Protein AF-A0A7W0VQN9-F1 (afdb_monomer_lite)

Radius of gyration: 23.63 Å; chains: 1; bounding box: 52×55×68 Å

Structure (mmCIF, N/CA/C/O backbone):
data_AF-A0A7W0VQN9-F1
#
_entry.id   AF-A0A7W0VQN9-F1
#
loop_
_atom_site.group_PDB
_atom_site.id
_atom_site.type_symbol
_atom_site.label_atom_id
_atom_site.label_alt_id
_atom_site.label_comp_id
_atom_site.label_asym_id
_atom_site.label_entity_id
_atom_site.label_seq_id
_atom_site.pdbx_PDB_ins_code
_atom_site.Cartn_x
_atom_site.Cartn_y
_atom_site.Cartn_z
_atom_site.occupancy
_atom_site.B_iso_or_equiv
_atom_site.auth_seq_id
_atom_site.auth_comp_id
_atom_site.auth_asym_id
_atom_site.auth_atom_id
_atom_site.pdbx_PDB_model_num
ATOM 1 N N . MET A 1 1 ? -26.768 -7.158 33.209 1.00 42.31 1 MET A N 1
ATOM 2 C CA . MET A 1 1 ? -26.014 -7.472 31.975 1.00 42.31 1 MET A CA 1
ATOM 3 C C . MET A 1 1 ? -25.113 -8.675 32.273 1.00 42.31 1 MET A C 1
ATOM 5 O O . MET A 1 1 ? -23.969 -8.514 32.663 1.00 42.31 1 MET A O 1
ATOM 9 N N . GLN A 1 2 ? -25.676 -9.886 32.236 1.00 41.72 2 GLN A N 1
ATOM 10 C CA . GLN A 1 2 ? -25.006 -11.153 32.573 1.00 41.72 2 GLN A CA 1
ATOM 11 C C . GLN A 1 2 ? -25.482 -12.200 31.555 1.00 41.72 2 GLN A C 1
ATOM 13 O O . GLN A 1 2 ? -26.462 -12.888 31.800 1.00 41.72 2 GLN A O 1
ATOM 18 N N . ILE A 1 3 ? -24.865 -12.254 30.369 1.00 47.69 3 ILE A N 1
ATOM 19 C CA . ILE A 1 3 ? -25.190 -13.268 29.337 1.00 47.69 3 ILE A CA 1
ATOM 20 C C . ILE A 1 3 ? -23.938 -14.059 28.889 1.00 47.69 3 ILE A C 1
ATOM 22 O O . ILE A 1 3 ? -24.034 -14.992 28.106 1.00 47.69 3 ILE A O 1
ATOM 26 N N . LEU A 1 4 ? -22.745 -13.802 29.443 1.00 46.66 4 LEU A N 1
ATOM 27 C CA . LEU A 1 4 ? -21.501 -14.453 28.978 1.00 46.66 4 LEU A CA 1
ATOM 28 C C . LEU A 1 4 ? -20.946 -15.570 29.886 1.00 46.66 4 LEU A C 1
ATOM 30 O O . LEU A 1 4 ? -19.794 -15.971 29.728 1.00 46.66 4 LEU A O 1
ATOM 34 N N . ALA A 1 5 ? -21.733 -16.107 30.823 1.00 48.72 5 ALA A N 1
ATOM 35 C CA . ALA A 1 5 ? -21.209 -17.027 31.840 1.00 48.72 5 ALA A CA 1
ATOM 36 C C . ALA A 1 5 ? -21.355 -18.538 31.550 1.00 48.72 5 ALA A C 1
ATOM 38 O O . ALA A 1 5 ? -20.884 -19.326 32.363 1.00 48.72 5 ALA A O 1
ATOM 39 N N . SER A 1 6 ? -21.942 -18.988 30.429 1.00 47.19 6 SER A N 1
ATOM 40 C CA . SER A 1 6 ? -22.181 -20.435 30.219 1.00 47.19 6 SER A CA 1
ATOM 41 C C . SER A 1 6 ? -21.732 -21.006 28.869 1.00 47.19 6 SER A C 1
ATOM 43 O O . SER A 1 6 ? -22.387 -21.889 28.319 1.00 47.19 6 SER A O 1
ATOM 45 N N . PHE A 1 7 ? -20.601 -20.555 28.326 1.00 52.78 7 PHE A N 1
ATOM 46 C CA . PHE A 1 7 ? -19.951 -21.310 27.250 1.00 52.78 7 PHE A CA 1
ATOM 47 C C . PHE A 1 7 ? -18.983 -22.323 27.858 1.00 52.78 7 PHE A C 1
ATOM 49 O O . PHE A 1 7 ? -17.982 -21.945 28.468 1.00 52.78 7 PHE A O 1
ATOM 56 N N . SER A 1 8 ? -19.309 -23.611 27.711 1.00 66.31 8 SER A N 1
ATOM 57 C CA . SER A 1 8 ? -18.450 -24.725 28.117 1.00 66.31 8 SER A CA 1
ATOM 58 C C . SER A 1 8 ? -17.072 -24.600 27.457 1.00 66.31 8 SER A C 1
ATOM 60 O O . SER A 1 8 ? -16.957 -24.122 26.326 1.00 66.31 8 SER A O 1
ATOM 62 N N . GLY A 1 9 ? -16.010 -25.023 28.154 1.00 69.25 9 GLY A N 1
ATOM 63 C CA . GLY A 1 9 ? -14.625 -24.872 27.679 1.00 69.25 9 GLY A CA 1
ATOM 64 C C . GLY A 1 9 ? -14.392 -25.414 26.262 1.00 69.25 9 GLY A C 1
ATOM 65 O O . GLY A 1 9 ? -13.617 -24.842 25.503 1.00 69.25 9 GLY A O 1
ATOM 66 N N . VAL A 1 10 ? -15.154 -26.435 25.863 1.00 72.62 10 VAL A N 1
ATOM 67 C CA . VAL A 1 10 ? -15.117 -27.036 24.523 1.00 72.62 10 VAL A CA 1
ATOM 68 C C . VAL A 1 10 ? -15.528 -26.047 23.423 1.00 72.62 10 VAL A C 1
ATOM 70 O O . VAL A 1 10 ? -14.879 -25.995 22.383 1.00 72.62 10 VAL A O 1
ATOM 73 N N . HIS A 1 11 ? -16.544 -25.208 23.653 1.00 67.56 11 HIS A N 1
ATOM 74 C CA . HIS A 1 11 ? -16.988 -24.222 22.656 1.00 67.56 11 HIS A CA 1
ATOM 75 C C . HIS A 1 11 ? -15.974 -23.091 22.475 1.00 67.56 11 HIS A C 1
ATOM 77 O O . HIS A 1 11 ? -15.777 -22.613 21.361 1.00 67.56 11 HIS A O 1
ATOM 83 N N . ARG A 1 12 ? -15.289 -22.687 23.552 1.00 71.06 12 ARG A N 1
ATOM 84 C CA . ARG A 1 12 ? -14.229 -21.669 23.477 1.00 71.06 12 ARG A CA 1
ATOM 85 C C . ARG A 1 12 ? -13.029 -22.174 22.681 1.00 71.06 12 ARG A C 1
ATOM 87 O O . ARG A 1 12 ? -12.510 -21.444 21.846 1.00 71.06 12 ARG A O 1
ATOM 94 N N . VAL A 1 13 ? -12.631 -23.427 22.903 1.00 75.69 13 VAL A N 1
ATOM 95 C CA . VAL A 1 13 ? -11.540 -24.055 22.145 1.00 75.69 13 VAL A CA 1
ATOM 96 C C . VAL A 1 13 ? -11.923 -24.207 20.672 1.00 75.69 13 VAL A C 1
ATOM 98 O O . VAL A 1 13 ? -11.137 -23.832 19.811 1.00 75.69 13 VAL A O 1
ATOM 101 N N . ALA A 1 14 ? -13.140 -24.667 20.367 1.00 76.44 14 ALA A N 1
ATOM 102 C CA . ALA A 1 14 ? -13.607 -24.792 18.985 1.00 76.44 14 ALA A CA 1
ATOM 103 C C . ALA A 1 14 ? -13.638 -23.441 18.248 1.00 76.44 14 ALA A C 1
ATOM 105 O O . ALA A 1 14 ? -13.183 -23.358 17.108 1.00 76.44 14 ALA A O 1
ATOM 106 N N . LEU A 1 15 ? -14.105 -22.375 18.910 1.00 75.00 15 LEU A N 1
ATOM 107 C CA . LEU A 1 15 ? -14.118 -21.027 18.339 1.00 75.00 15 LEU A CA 1
ATOM 108 C C . LEU A 1 15 ? -12.696 -20.523 18.053 1.00 75.00 15 LEU A C 1
ATOM 110 O O . LEU A 1 15 ? -12.443 -20.009 16.970 1.00 75.00 15 LEU A O 1
ATOM 114 N N . LEU A 1 16 ? -11.760 -20.709 18.991 1.00 73.75 16 LEU A N 1
ATOM 115 C CA . LEU A 1 16 ? -10.359 -20.310 18.813 1.00 73.75 16 LEU A CA 1
ATOM 116 C C . LEU A 1 16 ? -9.677 -21.086 17.682 1.00 73.75 16 LEU A C 1
ATOM 118 O O . LEU A 1 16 ? -8.935 -20.492 16.904 1.00 73.75 16 LEU A O 1
ATOM 122 N N . VAL A 1 17 ? -9.952 -22.388 17.553 1.00 80.12 17 VAL A N 1
ATOM 123 C CA . VAL A 1 17 ? -9.427 -23.215 16.456 1.00 80.12 17 VAL A CA 1
ATOM 124 C C . VAL A 1 17 ? -10.000 -22.768 15.112 1.00 80.12 17 VAL A C 1
ATOM 126 O O . VAL A 1 17 ? -9.245 -22.646 14.152 1.00 80.12 17 VAL A O 1
ATOM 129 N N . ALA A 1 18 ? -11.299 -22.469 15.035 1.00 73.81 18 ALA A N 1
ATOM 130 C CA . ALA A 1 18 ? -11.923 -21.960 13.814 1.00 73.81 18 ALA A CA 1
ATOM 131 C C . ALA A 1 18 ? -11.363 -20.585 13.409 1.00 73.81 18 ALA A C 1
ATOM 133 O O . ALA A 1 18 ? -11.067 -20.365 12.237 1.00 73.81 18 ALA A O 1
ATOM 134 N N . LEU A 1 19 ? -11.144 -19.690 14.378 1.00 72.31 19 LEU A N 1
ATOM 135 C CA . LEU A 1 19 ? -10.521 -18.381 14.152 1.00 72.31 19 LEU A CA 1
ATOM 136 C C . LEU A 1 19 ? -9.073 -18.525 13.677 1.00 72.31 19 LEU A C 1
ATOM 138 O O . LEU A 1 19 ? -8.691 -17.914 12.683 1.00 72.31 19 LEU A O 1
ATOM 142 N N . ALA A 1 20 ? -8.283 -19.379 14.332 1.00 69.81 20 ALA A N 1
ATOM 143 C CA . ALA A 1 20 ? -6.909 -19.658 13.928 1.00 69.81 20 ALA A CA 1
ATOM 144 C C . ALA A 1 20 ? -6.846 -20.273 12.520 1.00 69.81 20 ALA A C 1
ATOM 146 O O . ALA A 1 20 ? -6.037 -19.844 11.701 1.00 69.81 20 ALA A O 1
ATOM 147 N N . ALA A 1 21 ? -7.732 -21.223 12.206 1.00 70.50 21 ALA A N 1
ATOM 148 C CA . ALA A 1 21 ? -7.828 -21.822 10.879 1.00 70.50 21 ALA A CA 1
ATOM 149 C C . ALA A 1 21 ? -8.241 -20.795 9.816 1.00 70.50 21 ALA A C 1
ATOM 151 O O . ALA A 1 21 ? -7.644 -20.770 8.745 1.00 70.50 21 ALA A O 1
ATOM 152 N N . GLY A 1 22 ? -9.198 -19.913 10.119 1.00 68.88 22 GLY A N 1
ATOM 153 C CA . GLY A 1 22 ? -9.608 -18.820 9.235 1.00 68.88 22 GLY A CA 1
ATOM 154 C C . GLY A 1 22 ? -8.481 -17.820 8.973 1.00 68.88 22 GLY A C 1
ATOM 155 O O . GLY A 1 22 ? -8.262 -17.433 7.831 1.00 68.88 22 GLY A O 1
ATOM 156 N N . ILE A 1 23 ? -7.701 -17.467 9.999 1.00 64.12 23 ILE A N 1
ATOM 157 C CA . ILE A 1 23 ? -6.526 -16.590 9.871 1.00 64.12 23 ILE A CA 1
ATOM 158 C C . ILE A 1 23 ? -5.432 -17.253 9.024 1.00 64.12 23 ILE A C 1
ATOM 160 O O . ILE A 1 23 ? -4.854 -16.610 8.147 1.00 64.12 23 ILE A O 1
ATOM 164 N N . VAL A 1 24 ? -5.148 -18.536 9.262 1.00 64.81 24 VAL A N 1
ATOM 165 C CA . VAL A 1 24 ? -4.162 -19.298 8.482 1.00 64.81 24 VAL A CA 1
ATOM 166 C C . VAL A 1 24 ? -4.615 -19.432 7.030 1.00 64.81 24 VAL A C 1
ATOM 168 O O . VAL A 1 24 ? -3.822 -19.177 6.127 1.00 64.81 24 VAL A O 1
ATOM 171 N N . LEU A 1 25 ? -5.889 -19.748 6.792 1.00 65.56 25 LEU A N 1
ATOM 172 C CA . LEU A 1 25 ? -6.467 -19.793 5.451 1.00 65.56 25 LEU A CA 1
ATOM 173 C C . LEU A 1 25 ? -6.422 -18.425 4.777 1.00 65.56 25 LEU A C 1
ATOM 175 O O . LEU A 1 25 ? -6.062 -18.374 3.617 1.00 65.56 25 LEU A O 1
ATOM 179 N N . TYR A 1 26 ? -6.691 -17.327 5.486 1.00 62.59 26 TYR A N 1
ATOM 180 C CA . TYR A 1 26 ? -6.596 -15.965 4.949 1.00 62.59 26 TYR A CA 1
ATOM 181 C C . TYR A 1 26 ? -5.162 -15.576 4.558 1.00 62.59 26 TYR A C 1
ATOM 183 O O . TYR A 1 26 ? -4.952 -14.948 3.522 1.00 62.59 26 TYR A O 1
ATOM 191 N N . ARG A 1 27 ? -4.169 -15.964 5.370 1.00 56.03 27 ARG A N 1
ATOM 192 C CA . ARG A 1 27 ? -2.733 -15.749 5.103 1.00 56.03 27 ARG A CA 1
ATOM 193 C C . ARG A 1 27 ? -2.230 -16.579 3.927 1.00 56.03 27 ARG A C 1
ATOM 195 O O . ARG A 1 27 ? -1.359 -16.127 3.193 1.00 56.03 27 ARG A O 1
ATOM 202 N N . LEU A 1 28 ? -2.743 -17.798 3.801 1.00 55.22 28 LEU A N 1
ATOM 203 C CA . LEU A 1 28 ? -2.375 -18.729 2.742 1.00 55.22 28 LEU A CA 1
ATOM 204 C C . LEU A 1 28 ? -3.246 -18.580 1.500 1.00 55.22 28 LEU A C 1
ATOM 206 O O . LEU A 1 28 ? -2.912 -19.202 0.497 1.00 55.22 28 LEU A O 1
ATOM 210 N N . TRP A 1 29 ? -4.328 -17.794 1.558 1.00 55.22 29 TRP A N 1
ATOM 211 C CA . TRP A 1 29 ? -5.223 -17.572 0.431 1.00 55.22 29 TRP A CA 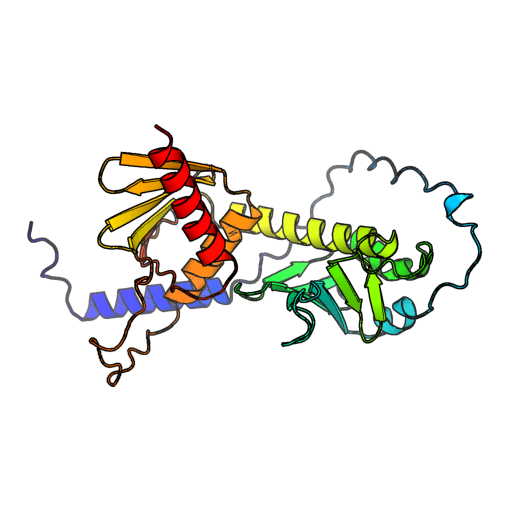1
ATOM 212 C C . TRP A 1 29 ? -4.428 -16.850 -0.652 1.00 55.22 29 TRP A C 1
ATOM 214 O O . TRP A 1 29 ? -4.156 -15.651 -0.510 1.00 55.22 29 TRP A O 1
ATOM 224 N N . PRO A 1 30 ? -4.026 -17.547 -1.729 1.00 47.69 30 PRO A N 1
ATOM 225 C CA . PRO A 1 30 ? -3.434 -16.872 -2.863 1.00 47.69 30 PRO A CA 1
ATOM 226 C C . PRO A 1 30 ? -4.495 -15.901 -3.369 1.00 47.69 30 PRO A C 1
ATOM 228 O O . PRO A 1 30 ? -5.684 -16.241 -3.362 1.00 47.69 30 PRO A O 1
ATOM 231 N N . ALA A 1 31 ? -4.103 -14.704 -3.808 1.00 49.72 31 ALA A N 1
ATOM 232 C CA . ALA A 1 31 ? -5.025 -13.897 -4.598 1.00 49.72 31 ALA A CA 1
ATOM 233 C C . ALA A 1 31 ? -5.641 -14.825 -5.663 1.00 49.72 31 ALA A C 1
ATOM 235 O O . ALA A 1 31 ? -4.880 -15.584 -6.281 1.00 49.72 31 ALA A O 1
ATOM 236 N N . PRO A 1 32 ? -6.983 -14.872 -5.801 1.00 44.53 32 PRO A N 1
ATOM 237 C CA . PRO A 1 32 ? -7.602 -15.752 -6.778 1.00 44.53 32 PRO A CA 1
ATOM 238 C C . PRO A 1 32 ? -6.897 -15.518 -8.117 1.00 44.53 32 PRO A C 1
ATOM 240 O O . PRO A 1 32 ? -6.631 -14.355 -8.450 1.00 44.53 32 PRO A O 1
ATOM 243 N N . PRO A 1 33 ? -6.504 -16.589 -8.838 1.00 44.84 33 PRO A N 1
ATOM 244 C CA . PRO A 1 33 ? -5.869 -16.422 -10.134 1.00 44.84 33 PRO A CA 1
ATOM 245 C C . PRO A 1 33 ? -6.778 -15.502 -10.944 1.00 44.84 33 PRO A C 1
ATOM 247 O O . PRO A 1 33 ? -7.995 -15.715 -10.908 1.00 44.84 33 PRO A O 1
ATOM 250 N N . PRO A 1 34 ? -6.234 -14.451 -11.583 1.00 45.47 34 PRO A N 1
ATOM 251 C CA . PRO A 1 34 ? -7.068 -13.510 -12.303 1.00 45.47 34 PRO A CA 1
ATOM 252 C C . PRO A 1 34 ? -7.935 -14.329 -13.249 1.00 45.47 34 PRO A C 1
ATOM 254 O O . PRO A 1 34 ? -7.406 -15.123 -14.035 1.00 45.47 34 PRO A O 1
ATOM 257 N N . GLU A 1 35 ? -9.259 -14.195 -13.124 1.00 38.78 35 GLU A N 1
ATOM 258 C CA . GLU A 1 35 ? -10.146 -14.757 -14.131 1.00 38.78 35 GLU A CA 1
ATOM 259 C C . GLU A 1 35 ? -9.616 -14.281 -15.485 1.00 38.78 35 GLU A C 1
ATOM 261 O O . GLU A 1 35 ? -9.171 -13.127 -15.579 1.00 38.78 35 GLU A O 1
ATOM 266 N N . PRO A 1 36 ? -9.575 -15.144 -16.516 1.00 34.88 36 PRO A N 1
ATOM 267 C CA . PRO A 1 36 ? -9.205 -14.699 -17.841 1.00 34.88 36 PRO A CA 1
ATOM 268 C C . PRO A 1 36 ? -10.193 -13.600 -18.200 1.00 34.88 36 PRO A C 1
ATOM 270 O O . PRO A 1 36 ? -11.348 -13.866 -18.533 1.00 34.88 36 PRO A O 1
ATOM 273 N N . VAL A 1 37 ? -9.741 -12.354 -18.064 1.00 34.62 37 VAL A N 1
ATOM 274 C CA . VAL A 1 37 ? -10.509 -11.191 -18.455 1.00 34.62 37 VAL A CA 1
ATOM 275 C C . VAL A 1 37 ? -10.708 -11.407 -19.938 1.00 34.62 37 VAL A C 1
ATOM 277 O O . VAL A 1 37 ? -9.769 -11.275 -20.729 1.00 34.62 37 VAL A O 1
ATOM 280 N N . THR A 1 38 ? -11.918 -11.829 -20.305 1.00 36.44 38 THR A N 1
ATOM 281 C CA . THR A 1 38 ? -12.363 -11.803 -21.690 1.00 36.44 38 THR A CA 1
ATOM 282 C C . THR A 1 38 ? -12.315 -10.333 -22.004 1.00 36.44 38 THR A C 1
ATOM 284 O O . THR A 1 38 ? -13.174 -9.596 -21.534 1.00 36.44 38 THR A O 1
ATOM 287 N N . SER A 1 39 ? -11.201 -9.908 -22.604 1.00 33.81 39 SER A N 1
ATOM 288 C CA . SER A 1 39 ? -10.836 -8.506 -22.693 1.00 33.81 39 SER A CA 1
ATOM 289 C C . SER A 1 39 ? -12.049 -7.792 -23.269 1.00 33.81 39 SER A C 1
ATOM 291 O O . SER A 1 39 ? -12.357 -8.046 -24.438 1.00 33.81 39 SER A O 1
ATOM 293 N N . PRO A 1 40 ? -12.785 -6.961 -22.496 1.00 31.33 40 PRO A N 1
ATOM 294 C CA . PRO A 1 40 ? -13.668 -6.015 -23.142 1.00 31.33 40 PRO A CA 1
ATOM 295 C C . PRO A 1 40 ? -12.722 -5.271 -24.063 1.00 31.33 40 PRO A C 1
ATOM 297 O O . PRO A 1 40 ? -11.699 -4.787 -23.579 1.00 31.33 40 PRO A O 1
ATOM 300 N N . SER A 1 41 ? -12.972 -5.356 -25.373 1.00 32.06 41 SER A N 1
ATOM 301 C CA . SER A 1 41 ? -12.146 -4.763 -26.419 1.00 32.06 41 SER A CA 1
ATOM 302 C C . SER A 1 41 ? -11.693 -3.412 -25.909 1.00 32.06 41 SER A C 1
ATOM 304 O O . SER A 1 41 ? -12.509 -2.493 -25.814 1.00 32.06 41 SER A O 1
ATOM 306 N N . VAL A 1 42 ? -10.439 -3.374 -25.443 1.00 27.28 42 VAL A N 1
ATOM 307 C CA . VAL A 1 42 ? -9.881 -2.221 -24.755 1.00 27.28 42 VAL A CA 1
ATOM 308 C C . VAL A 1 42 ? -10.061 -1.119 -25.781 1.00 27.28 42 VAL A C 1
ATOM 310 O O . VAL A 1 42 ? -9.543 -1.298 -26.891 1.00 27.28 42 VAL A O 1
ATOM 313 N N . PRO A 1 43 ? -10.855 -0.059 -25.518 1.00 27.23 43 PRO A N 1
ATOM 314 C CA . PRO A 1 43 ? -10.867 1.075 -26.422 1.00 27.23 43 PRO A CA 1
ATOM 315 C C . PRO A 1 43 ? -9.407 1.449 -26.502 1.00 27.23 43 PRO A C 1
ATOM 317 O O . PRO A 1 43 ? -8.840 1.730 -25.446 1.00 27.23 43 PRO A O 1
ATOM 320 N N . ALA A 1 44 ? -8.811 1.247 -27.688 1.00 30.67 44 ALA A N 1
ATOM 321 C CA . ALA A 1 44 ? -7.375 1.269 -27.896 1.00 30.67 44 ALA A CA 1
ATOM 322 C C . ALA A 1 44 ? -6.835 2.348 -26.980 1.00 30.67 44 ALA A C 1
ATOM 324 O O . ALA A 1 44 ? -7.203 3.510 -27.181 1.00 30.67 44 ALA A O 1
ATOM 325 N N . ILE A 1 45 ? -6.131 1.943 -25.904 1.00 29.41 45 ILE A N 1
ATOM 326 C CA . ILE A 1 45 ? -5.450 2.895 -25.031 1.00 29.41 45 ILE A CA 1
ATOM 327 C C . ILE A 1 45 ? -4.739 3.734 -26.051 1.00 29.41 45 ILE A C 1
ATOM 329 O O . ILE A 1 45 ? -3.938 3.173 -26.808 1.00 29.41 45 ILE A O 1
ATOM 333 N N . GLN A 1 46 ? -5.179 4.991 -26.184 1.00 28.64 46 GLN A N 1
ATOM 334 C CA . GLN A 1 46 ? -4.562 5.922 -27.096 1.00 28.64 46 GLN A CA 1
ATOM 335 C C . GLN A 1 46 ? -3.112 5.779 -26.732 1.00 28.64 46 GLN A C 1
ATOM 337 O O . GLN A 1 46 ? -2.738 6.059 -25.590 1.00 28.64 46 GLN A O 1
ATOM 342 N N . THR A 1 47 ? -2.389 5.150 -27.661 1.00 34.03 47 THR A N 1
ATOM 343 C CA . THR A 1 47 ? -0.967 4.879 -27.606 1.00 34.03 47 THR A CA 1
ATOM 344 C C . THR A 1 47 ? -0.388 6.005 -26.801 1.00 34.03 47 THR A C 1
ATOM 346 O O . THR A 1 47 ? -0.666 7.144 -27.191 1.00 34.03 47 THR A O 1
ATOM 349 N N . VAL A 1 48 ? 0.300 5.711 -25.687 1.00 32.78 48 VAL A N 1
ATOM 350 C CA . VAL A 1 48 ? 1.218 6.665 -25.053 1.00 32.78 48 VAL A CA 1
ATOM 351 C C . VAL A 1 48 ? 1.785 7.465 -26.203 1.00 32.78 48 VAL A C 1
ATOM 353 O O . VAL A 1 48 ? 2.431 6.867 -27.069 1.00 32.78 48 VAL A O 1
ATOM 356 N N . ARG A 1 49 ? 1.294 8.709 -26.327 1.00 32.28 49 ARG A N 1
ATOM 357 C CA . ARG A 1 49 ? 1.287 9.461 -27.585 1.00 32.28 49 ARG A CA 1
ATOM 358 C C . ARG A 1 49 ? 2.687 9.324 -28.117 1.00 32.28 49 ARG A C 1
ATOM 360 O O . ARG A 1 49 ? 3.574 9.719 -27.364 1.00 32.28 49 ARG A O 1
ATOM 367 N N . ALA A 1 50 ? 2.833 8.639 -29.262 1.00 36.78 50 ALA A N 1
ATOM 368 C CA . ALA A 1 50 ? 4.104 8.136 -29.774 1.00 36.78 50 ALA A CA 1
ATOM 369 C C . ALA A 1 50 ? 5.202 9.085 -29.319 1.00 36.78 50 ALA A C 1
ATOM 371 O O . ALA A 1 50 ? 5.200 10.237 -29.761 1.00 36.78 50 ALA A O 1
ATOM 372 N N . VAL A 1 51 ? 5.983 8.662 -28.313 1.00 37.41 51 VAL A N 1
ATOM 373 C CA . VAL A 1 51 ? 7.045 9.507 -27.766 1.00 37.41 51 VAL A CA 1
ATOM 374 C C . VAL A 1 51 ? 7.849 9.901 -28.986 1.00 37.41 51 VAL A C 1
ATOM 376 O O . VAL A 1 51 ? 8.292 9.016 -29.721 1.00 37.41 51 VAL A O 1
ATOM 379 N N . ASP A 1 52 ? 7.857 11.203 -29.270 1.00 32.09 52 ASP A N 1
ATOM 380 C CA . ASP A 1 52 ? 8.349 11.746 -30.527 1.00 32.09 52 ASP A CA 1
ATOM 381 C C . ASP A 1 52 ? 9.701 11.082 -30.827 1.00 32.09 52 ASP A C 1
ATOM 383 O O . ASP A 1 52 ? 10.570 11.084 -29.949 1.00 32.09 52 ASP A O 1
ATOM 387 N N . PRO A 1 53 ? 9.902 10.450 -31.996 1.00 40.75 53 PRO A N 1
ATOM 388 C CA . PRO A 1 53 ? 11.182 9.832 -32.324 1.00 40.75 53 PRO A CA 1
ATOM 389 C C . PRO A 1 53 ? 12.354 10.828 -32.244 1.00 40.75 53 PRO A C 1
ATOM 391 O O . PRO A 1 53 ? 13.497 10.396 -32.114 1.00 40.75 53 PRO A O 1
ATOM 394 N N . ALA A 1 54 ? 12.092 12.142 -32.236 1.00 34.12 54 ALA A N 1
ATOM 395 C CA . ALA A 1 54 ? 13.086 13.171 -31.938 1.00 34.12 54 ALA A CA 1
ATOM 396 C C . ALA A 1 54 ? 13.527 13.224 -30.455 1.00 34.12 54 ALA A C 1
ATOM 398 O O . ALA A 1 54 ? 14.655 13.625 -30.177 1.00 34.12 54 ALA A O 1
ATOM 399 N N . VAL A 1 55 ? 12.694 12.782 -29.504 1.00 38.16 55 VAL A N 1
ATOM 400 C CA . VAL A 1 55 ? 13.042 12.649 -28.072 1.00 38.16 55 VAL A CA 1
ATOM 401 C C . VAL A 1 55 ? 13.903 11.404 -27.822 1.00 38.16 55 VAL A C 1
ATOM 403 O O . VAL A 1 55 ? 14.725 11.401 -26.917 1.00 38.16 55 VAL A O 1
ATOM 406 N N . LEU A 1 56 ? 13.801 10.377 -28.673 1.00 41.53 56 LEU A N 1
ATOM 407 C CA . LEU A 1 56 ? 14.658 9.179 -28.633 1.00 41.53 56 LEU A CA 1
ATOM 408 C C . LEU A 1 56 ? 16.071 9.400 -29.215 1.00 41.53 56 LEU A C 1
ATOM 410 O O . LEU A 1 56 ? 16.900 8.494 -29.157 1.00 41.53 56 LEU A O 1
ATOM 414 N N . ALA A 1 57 ? 16.351 10.567 -29.806 1.00 30.08 57 ALA A N 1
ATOM 415 C CA . ALA A 1 57 ? 17.551 10.799 -30.615 1.00 30.08 57 ALA A CA 1
ATOM 416 C C . ALA A 1 57 ? 18.644 11.655 -29.941 1.00 30.08 57 ALA A C 1
ATOM 418 O O . ALA A 1 57 ? 19.628 12.000 -30.599 1.00 30.08 57 ALA A O 1
ATOM 419 N N . PHE A 1 58 ? 18.522 11.996 -28.653 1.00 35.47 58 PHE A N 1
ATOM 420 C CA . PHE A 1 58 ? 19.569 12.748 -27.954 1.00 35.47 58 PHE A CA 1
ATOM 421 C C . PHE A 1 58 ? 20.632 11.824 -27.335 1.00 35.47 58 PHE A C 1
ATOM 423 O O . PHE A 1 58 ? 20.392 11.043 -26.426 1.00 35.47 58 PHE A O 1
ATOM 430 N N . ALA A 1 59 ? 21.826 11.923 -27.917 1.00 33.47 59 ALA A N 1
ATOM 431 C CA . ALA A 1 59 ? 23.040 11.147 -27.701 1.00 33.47 59 ALA A CA 1
ATOM 432 C C . ALA A 1 59 ? 23.507 10.950 -26.239 1.00 33.47 59 ALA A C 1
ATOM 434 O O . ALA A 1 59 ? 23.677 11.909 -25.490 1.00 33.47 59 ALA A O 1
ATOM 435 N N . GLY A 1 60 ? 23.882 9.705 -25.920 1.00 35.12 60 GLY A N 1
ATOM 436 C CA . GLY A 1 60 ? 24.636 9.307 -24.724 1.00 35.12 60 GLY A CA 1
ATOM 437 C C . GLY A 1 60 ? 24.301 7.866 -24.341 1.00 35.12 60 GLY A C 1
ATOM 438 O O . GLY A 1 60 ? 23.183 7.601 -23.928 1.00 35.12 60 GLY A O 1
ATOM 439 N N . GLY A 1 61 ? 25.225 6.924 -24.562 1.00 41.16 61 GLY A N 1
ATOM 440 C CA . GLY A 1 61 ? 24.960 5.477 -24.555 1.00 41.16 61 GLY A CA 1
ATOM 441 C C . GLY A 1 61 ? 24.099 4.977 -23.389 1.00 41.16 61 GLY A C 1
ATOM 442 O O . GLY A 1 61 ? 24.426 5.204 -22.226 1.00 41.16 61 GLY A O 1
ATOM 443 N N . CYS A 1 62 ? 23.020 4.260 -23.717 1.00 51.28 62 CYS A N 1
ATOM 444 C CA . CYS A 1 62 ? 22.180 3.595 -22.732 1.00 51.28 62 CYS A CA 1
ATOM 445 C C . CYS A 1 62 ? 23.008 2.595 -21.926 1.00 51.28 62 CYS A C 1
ATOM 447 O O . CYS A 1 62 ? 23.763 1.806 -22.499 1.00 51.28 62 CYS A O 1
ATOM 449 N N . VAL A 1 63 ? 22.874 2.612 -20.600 1.00 51.50 63 VAL A N 1
ATOM 450 C CA . VAL A 1 63 ? 23.513 1.599 -19.758 1.00 51.50 63 VAL A CA 1
ATOM 451 C C . VAL A 1 63 ? 22.843 0.257 -20.092 1.00 51.50 63 VAL A C 1
ATOM 453 O O . VAL A 1 63 ? 21.640 0.132 -19.885 1.00 51.50 63 VAL A O 1
ATOM 456 N N . PRO A 1 64 ? 23.560 -0.770 -20.585 1.00 55.09 64 PRO A N 1
ATOM 457 C CA . PRO A 1 64 ? 22.958 -2.028 -21.052 1.00 55.09 64 PRO A CA 1
ATOM 458 C C . PRO A 1 64 ? 22.465 -2.945 -19.911 1.00 55.09 64 PRO A C 1
ATOM 460 O O . PRO A 1 64 ? 22.309 -4.152 -20.091 1.00 55.09 64 PRO A O 1
ATOM 463 N N . PHE A 1 65 ? 22.234 -2.412 -18.711 1.00 61.50 65 PHE A N 1
ATOM 464 C CA . PHE A 1 65 ? 22.064 -3.211 -17.499 1.00 61.50 65 PHE A CA 1
ATOM 465 C C . PHE A 1 65 ? 20.676 -3.854 -17.354 1.00 61.50 65 PHE A C 1
ATOM 467 O O . PHE A 1 65 ? 20.596 -4.915 -16.735 1.00 61.50 65 PHE A O 1
ATOM 474 N N . VAL A 1 66 ? 19.601 -3.300 -17.941 1.00 62.91 66 VAL A N 1
ATOM 475 C CA . VAL A 1 66 ? 18.260 -3.912 -17.826 1.00 62.91 66 VAL A CA 1
ATOM 476 C C . VAL A 1 66 ? 18.198 -5.245 -18.576 1.00 62.91 66 VAL A C 1
ATOM 478 O O . VAL A 1 66 ? 17.611 -6.187 -18.058 1.00 62.91 66 VAL A O 1
ATOM 481 N N . ASP A 1 67 ? 18.878 -5.400 -19.713 1.00 64.19 67 ASP A N 1
ATOM 482 C CA . ASP A 1 67 ? 18.993 -6.675 -20.442 1.00 64.19 67 ASP A CA 1
ATOM 483 C C . ASP A 1 67 ? 19.711 -7.722 -19.580 1.00 64.19 67 ASP A C 1
ATOM 485 O O . ASP A 1 67 ? 19.254 -8.855 -19.459 1.00 64.19 67 ASP A O 1
ATOM 489 N N . ALA A 1 68 ? 20.805 -7.339 -18.911 1.00 62.34 68 ALA A N 1
ATOM 490 C CA . ALA A 1 68 ? 21.542 -8.235 -18.019 1.00 62.34 68 ALA A CA 1
ATOM 491 C C . ALA A 1 68 ? 20.733 -8.634 -16.768 1.00 62.34 68 ALA A C 1
ATOM 493 O O . ALA A 1 68 ? 20.914 -9.728 -16.229 1.00 62.34 68 ALA A O 1
ATOM 494 N N . LEU A 1 69 ? 19.841 -7.762 -16.298 1.00 64.19 69 LEU A N 1
ATOM 495 C CA . LEU A 1 69 ? 18.976 -8.018 -15.147 1.00 64.19 69 LEU A CA 1
ATOM 496 C C . LEU A 1 69 ? 17.734 -8.827 -15.508 1.00 64.19 69 LEU A C 1
ATOM 498 O O . LEU A 1 69 ? 17.411 -9.779 -14.805 1.00 64.19 69 LEU A O 1
ATOM 502 N N . THR A 1 70 ? 17.076 -8.499 -16.616 1.00 64.31 70 THR A N 1
ATOM 503 C CA . THR A 1 70 ? 15.907 -9.231 -17.125 1.00 64.31 70 THR A CA 1
ATOM 504 C C . THR A 1 70 ? 16.284 -10.584 -17.728 1.00 64.31 70 THR A C 1
ATOM 506 O O . THR A 1 70 ? 15.442 -11.476 -17.789 1.00 64.31 70 THR A O 1
ATOM 509 N N . ALA A 1 71 ? 17.557 -10.794 -18.082 1.00 69.94 71 ALA A N 1
ATOM 510 C CA . ALA A 1 71 ? 18.096 -12.119 -18.386 1.00 69.94 71 ALA A CA 1
ATOM 511 C C . ALA A 1 71 ? 18.125 -13.054 -17.161 1.00 69.94 71 ALA A C 1
ATOM 513 O O . ALA A 1 71 ? 18.169 -14.278 -17.320 1.00 69.94 71 ALA A O 1
ATOM 514 N N . LYS A 1 72 ? 18.101 -12.517 -15.931 1.00 78.94 72 LYS A N 1
ATOM 515 C CA . LYS A 1 72 ? 17.973 -13.336 -14.720 1.00 78.94 72 LYS A CA 1
ATOM 516 C C . LYS A 1 72 ? 16.520 -13.768 -14.547 1.00 78.94 72 LYS A C 1
ATOM 518 O O . LYS A 1 72 ? 15.588 -13.017 -14.813 1.00 78.94 72 LYS A O 1
ATOM 523 N N . ARG A 1 73 ? 16.319 -14.977 -14.010 1.00 83.12 73 ARG A N 1
ATOM 524 C CA . ARG A 1 73 ? 14.973 -15.478 -13.671 1.00 83.12 73 ARG A CA 1
ATOM 525 C C . ARG A 1 73 ? 14.255 -14.610 -12.636 1.00 83.12 73 ARG A C 1
ATOM 527 O O . ARG A 1 73 ? 13.025 -14.579 -12.658 1.00 83.12 73 ARG A O 1
ATOM 534 N N . THR A 1 74 ? 15.028 -13.945 -11.778 1.00 86.81 74 THR A N 1
ATOM 535 C CA . THR A 1 74 ? 14.559 -13.081 -10.696 1.00 86.81 74 THR A CA 1
ATOM 536 C C . THR A 1 74 ? 15.530 -11.914 -10.516 1.00 86.81 74 THR A C 1
ATOM 538 O O . THR A 1 74 ? 16.747 -12.103 -10.618 1.00 86.81 74 THR A O 1
ATOM 541 N N . TRP A 1 75 ? 15.008 -10.718 -10.246 1.00 86.12 75 TRP A N 1
ATOM 542 C CA . TRP A 1 75 ? 15.793 -9.515 -9.951 1.00 86.12 75 TRP A CA 1
ATOM 543 C C . TRP A 1 75 ? 15.063 -8.613 -8.951 1.00 86.12 75 TRP A C 1
ATOM 545 O O . TRP A 1 75 ? 13.849 -8.707 -8.790 1.00 86.12 75 TRP A O 1
ATOM 555 N N . SER A 1 76 ? 15.811 -7.748 -8.264 1.00 89.25 76 SER A N 1
ATOM 556 C CA . SER A 1 76 ? 15.285 -6.884 -7.206 1.00 89.25 76 SER A CA 1
ATOM 557 C C . SER A 1 76 ? 15.409 -5.404 -7.550 1.00 89.25 76 SER A C 1
ATOM 559 O O . SER A 1 76 ? 16.457 -4.960 -8.025 1.00 89.25 76 SER A O 1
ATOM 561 N N . LEU A 1 77 ? 14.373 -4.643 -7.221 1.00 89.81 77 LEU A N 1
ATOM 562 C CA . LEU A 1 77 ? 14.337 -3.189 -7.274 1.00 89.81 77 LEU A CA 1
ATOM 563 C C . LEU A 1 77 ? 13.917 -2.647 -5.915 1.00 89.81 77 LEU A C 1
ATOM 565 O O . LEU A 1 77 ? 13.011 -3.185 -5.290 1.00 89.81 77 LEU A O 1
ATOM 569 N N . SER A 1 78 ? 14.553 -1.585 -5.447 1.00 91.44 78 SER A N 1
ATOM 570 C CA . SER A 1 78 ? 14.135 -0.884 -4.236 1.00 91.44 78 SER A CA 1
ATOM 571 C C . SER A 1 78 ? 13.961 0.598 -4.504 1.00 91.44 78 SER A C 1
ATOM 573 O O . SER A 1 78 ? 14.710 1.194 -5.269 1.00 91.44 78 SER A O 1
ATOM 575 N N . VAL A 1 79 ? 12.960 1.202 -3.881 1.00 90.56 79 VAL A N 1
ATOM 576 C CA . VAL A 1 79 ? 12.764 2.648 -3.861 1.00 90.56 79 VAL A CA 1
ATOM 577 C C . VAL A 1 79 ? 13.310 3.140 -2.537 1.00 90.56 79 VAL A C 1
ATOM 579 O O . VAL A 1 79 ? 12.916 2.640 -1.486 1.00 90.56 79 VAL A O 1
ATOM 582 N N . SER A 1 80 ? 14.221 4.103 -2.560 1.00 89.69 80 SER A N 1
ATOM 583 C CA . SER A 1 80 ? 14.838 4.636 -1.354 1.00 89.69 80 SER A CA 1
ATOM 584 C C . SER A 1 80 ? 14.846 6.159 -1.340 1.00 89.69 80 SER A C 1
ATOM 586 O O . SER A 1 80 ? 14.885 6.823 -2.377 1.00 89.69 80 SER A O 1
ATOM 588 N N . ARG A 1 81 ? 14.787 6.726 -0.136 1.00 85.31 81 ARG A N 1
ATOM 589 C CA . ARG A 1 81 ? 14.891 8.161 0.121 1.00 85.31 81 ARG A CA 1
ATOM 590 C C . ARG A 1 81 ? 16.199 8.455 0.840 1.00 85.31 81 ARG A C 1
ATOM 592 O O . ARG A 1 81 ? 16.521 7.791 1.825 1.00 85.31 81 ARG A O 1
ATOM 599 N N . ARG A 1 82 ? 16.924 9.478 0.386 1.00 76.69 82 ARG A N 1
ATOM 600 C CA . ARG A 1 82 ? 18.166 9.914 1.039 1.00 76.69 82 ARG A CA 1
ATOM 601 C C . ARG A 1 82 ? 17.865 10.433 2.450 1.00 76.69 82 ARG A C 1
ATOM 603 O O . ARG A 1 82 ? 16.957 11.247 2.623 1.00 76.69 82 ARG A O 1
ATOM 610 N N . ALA A 1 83 ? 18.633 9.988 3.443 1.00 67.88 83 ALA A N 1
ATOM 611 C CA . ALA A 1 83 ? 18.597 10.571 4.782 1.00 67.88 83 ALA A CA 1
ATOM 612 C C . ALA A 1 83 ? 19.213 11.984 4.744 1.00 67.88 83 ALA A C 1
ATOM 614 O O . ALA A 1 83 ? 20.298 12.185 4.196 1.00 67.88 83 ALA A O 1
ATOM 615 N N . PHE A 1 84 ? 18.508 12.983 5.282 1.00 58.41 84 PHE A N 1
ATOM 616 C CA . PHE A 1 84 ? 18.929 14.393 5.226 1.00 58.41 84 PHE A CA 1
ATOM 617 C C . PHE A 1 84 ? 20.002 14.765 6.265 1.00 58.41 84 PHE A C 1
ATOM 619 O O . PHE A 1 84 ? 20.549 15.865 6.225 1.00 58.41 84 PHE A O 1
ATOM 626 N N . ASN A 1 85 ? 20.334 13.863 7.184 1.00 52.62 85 ASN A N 1
ATOM 627 C CA . ASN A 1 85 ? 21.268 14.075 8.281 1.00 52.62 85 ASN A CA 1
ATOM 628 C C . ASN A 1 85 ? 22.552 13.251 8.082 1.00 52.62 85 ASN A C 1
ATOM 630 O O . ASN A 1 85 ? 22.569 12.035 8.233 1.00 52.62 85 ASN A O 1
ATOM 634 N N . GLN A 1 86 ? 23.659 13.944 7.791 1.00 47.25 86 GLN A N 1
ATOM 635 C CA . GLN A 1 86 ? 24.985 13.366 7.504 1.00 47.25 86 GLN A CA 1
ATOM 636 C C . GLN A 1 86 ? 25.594 12.536 8.654 1.00 47.25 86 GLN A C 1
ATOM 638 O O . GLN A 1 86 ? 26.602 11.866 8.452 1.00 47.25 86 GLN A O 1
ATOM 643 N N . CYS A 1 87 ? 25.015 12.577 9.856 1.00 50.22 87 CYS A N 1
ATOM 644 C CA . CYS A 1 87 ? 25.575 11.934 11.044 1.00 50.22 87 CYS A CA 1
ATOM 645 C C . CYS A 1 87 ? 25.082 10.495 11.278 1.00 50.22 87 CYS A C 1
ATOM 647 O O . CYS A 1 87 ? 25.656 9.804 12.117 1.00 50.22 87 CYS A O 1
ATOM 649 N N . SER A 1 88 ? 24.062 10.017 10.556 1.00 50.09 88 SER A N 1
ATOM 650 C CA . SER A 1 88 ? 23.528 8.665 10.758 1.00 50.09 88 SER A CA 1
ATOM 651 C C . SER A 1 88 ? 22.763 8.116 9.548 1.00 50.09 88 SER A C 1
ATOM 653 O O . SER A 1 88 ? 21.613 8.460 9.310 1.00 50.09 88 SER A O 1
ATOM 655 N N . GLY A 1 89 ? 23.366 7.132 8.878 1.00 53.09 89 GLY A N 1
ATOM 656 C CA . GLY A 1 89 ? 22.620 6.038 8.247 1.00 53.09 89 GLY A CA 1
ATOM 657 C C . GLY A 1 89 ? 22.268 6.215 6.772 1.00 53.09 89 GLY A C 1
ATOM 658 O O . GLY A 1 89 ? 21.961 7.303 6.303 1.00 53.09 89 GLY A O 1
ATOM 659 N N . GLY A 1 90 ? 22.355 5.104 6.037 1.00 66.38 90 GLY A N 1
ATOM 660 C CA . GLY A 1 90 ? 22.117 5.024 4.598 1.00 66.38 90 GLY A CA 1
ATOM 661 C C . GLY A 1 90 ? 20.686 5.350 4.162 1.00 66.38 90 GLY A C 1
ATOM 662 O O . GLY A 1 90 ? 19.832 5.759 4.946 1.00 66.38 90 GLY A O 1
ATOM 663 N N . ASP A 1 91 ? 20.430 5.173 2.869 1.00 78.00 91 ASP A N 1
ATOM 664 C CA . ASP A 1 91 ? 19.137 5.500 2.273 1.00 78.00 91 ASP A CA 1
ATOM 665 C C . ASP A 1 91 ? 17.997 4.711 2.944 1.00 78.00 91 ASP A C 1
ATOM 667 O O . ASP A 1 91 ? 18.085 3.500 3.153 1.00 78.00 91 ASP A O 1
ATOM 671 N N . THR A 1 92 ? 16.902 5.398 3.275 1.00 83.06 92 THR A N 1
ATOM 672 C CA . THR A 1 92 ? 15.705 4.756 3.824 1.00 83.06 92 THR A CA 1
ATOM 673 C C . THR A 1 92 ? 14.957 4.064 2.697 1.00 83.06 92 THR A C 1
ATOM 675 O O . THR A 1 92 ? 14.437 4.740 1.811 1.00 83.06 92 THR A O 1
ATOM 678 N N . ILE A 1 93 ? 14.875 2.735 2.728 1.00 85.56 93 ILE A N 1
ATOM 679 C CA . ILE A 1 93 ? 14.062 1.972 1.774 1.00 85.56 93 ILE A CA 1
ATOM 680 C C . ILE A 1 93 ? 12.580 2.222 2.081 1.00 85.56 93 ILE A C 1
ATOM 682 O O . ILE A 1 93 ? 12.135 2.050 3.217 1.00 85.56 93 ILE A O 1
ATOM 686 N N . LEU A 1 94 ? 11.847 2.662 1.063 1.00 85.88 94 LEU A N 1
ATOM 687 C CA . LEU A 1 94 ? 10.403 2.878 1.082 1.00 85.88 94 LEU A CA 1
ATOM 688 C C . LEU A 1 94 ? 9.685 1.607 0.620 1.00 85.88 94 LEU A C 1
ATOM 690 O O . LEU A 1 94 ? 8.860 1.064 1.350 1.00 85.88 94 LEU A O 1
ATOM 694 N N . ASP A 1 95 ? 10.106 1.093 -0.536 1.00 90.19 95 ASP A N 1
ATOM 695 C CA . ASP A 1 95 ? 9.562 -0.106 -1.166 1.00 90.19 95 ASP A CA 1
ATOM 696 C C . ASP A 1 95 ? 10.679 -1.012 -1.670 1.00 90.19 95 ASP A C 1
ATOM 698 O O . ASP A 1 95 ? 11.747 -0.548 -2.079 1.00 90.19 95 ASP A O 1
ATOM 702 N N . SER A 1 96 ? 10.415 -2.311 -1.710 1.00 92.44 96 SER A N 1
ATOM 703 C CA . SER A 1 96 ? 11.219 -3.278 -2.442 1.00 92.44 96 SER A CA 1
ATOM 704 C C . SER A 1 96 ? 10.342 -4.237 -3.237 1.00 92.44 96 SER A C 1
ATOM 706 O O . SER A 1 96 ? 9.244 -4.611 -2.830 1.00 92.44 96 SER A O 1
ATOM 708 N N . TYR A 1 97 ? 10.844 -4.616 -4.402 1.00 93.50 97 TYR A N 1
ATOM 709 C CA . TYR A 1 97 ? 10.183 -5.451 -5.384 1.00 93.50 97 TYR A CA 1
ATOM 710 C C . TYR A 1 97 ? 11.161 -6.534 -5.807 1.00 93.50 97 TYR A C 1
ATOM 712 O O . TYR A 1 97 ? 12.234 -6.233 -6.326 1.00 93.50 97 TYR A O 1
ATOM 720 N N . GLU A 1 98 ? 10.798 -7.790 -5.614 1.00 93.31 98 GLU A N 1
ATOM 721 C CA . GLU A 1 98 ? 11.474 -8.920 -6.236 1.00 93.31 98 GLU A CA 1
ATOM 722 C C . GLU A 1 98 ? 10.605 -9.403 -7.397 1.00 93.31 98 GLU A C 1
ATOM 724 O O . GLU A 1 98 ? 9.496 -9.899 -7.204 1.00 93.31 98 GLU A O 1
ATOM 729 N N . VAL A 1 99 ? 11.093 -9.207 -8.619 1.00 90.12 99 VAL A N 1
ATOM 730 C CA . VAL A 1 99 ? 10.356 -9.470 -9.853 1.00 90.12 99 VAL A CA 1
ATOM 731 C C . VAL A 1 99 ? 10.849 -10.763 -10.478 1.00 90.12 99 VAL A C 1
ATOM 733 O O . VAL A 1 99 ? 12.043 -10.946 -10.721 1.00 90.12 99 VAL A O 1
ATOM 736 N N . TYR A 1 100 ? 9.908 -11.647 -10.785 1.00 90.50 100 TYR A N 1
ATOM 737 C CA . TYR A 1 100 ? 10.149 -12.921 -11.443 1.00 90.50 100 TYR A CA 1
ATOM 738 C C . TYR A 1 100 ? 9.884 -12.795 -12.944 1.00 90.50 100 TYR A C 1
ATOM 740 O O . TYR A 1 100 ? 9.017 -12.045 -13.390 1.00 90.50 100 TYR A O 1
ATOM 748 N N . SER A 1 101 ? 10.589 -13.596 -13.740 1.00 85.06 101 SER A N 1
ATOM 749 C CA . SER A 1 101 ? 10.415 -13.677 -15.203 1.00 85.06 101 SER A CA 1
ATOM 750 C C . SER A 1 101 ? 8.987 -14.021 -15.661 1.00 85.06 101 SER A C 1
ATOM 752 O O . SER A 1 101 ? 8.627 -13.749 -16.802 1.00 85.06 101 SER A O 1
ATOM 754 N N . THR A 1 102 ? 8.155 -14.579 -14.779 1.00 88.31 102 THR A N 1
ATOM 755 C CA . THR A 1 102 ? 6.727 -14.855 -15.015 1.00 88.31 102 THR A CA 1
ATOM 756 C C . THR A 1 102 ? 5.824 -13.625 -14.855 1.00 88.31 102 THR A C 1
ATOM 758 O O . THR A 1 102 ? 4.619 -13.716 -15.081 1.00 88.31 102 THR A O 1
ATOM 761 N N . GLY A 1 103 ? 6.371 -12.487 -14.422 1.00 89.31 103 GLY A N 1
ATOM 762 C CA . GLY A 1 103 ? 5.610 -11.291 -14.059 1.00 89.31 103 GLY A CA 1
ATOM 763 C C . GLY A 1 103 ? 5.050 -11.312 -12.633 1.00 89.31 103 GLY A C 1
ATOM 764 O O . GLY A 1 103 ? 4.422 -10.337 -12.230 1.00 89.31 103 GLY A O 1
ATOM 765 N N . ALA A 1 104 ? 5.278 -12.376 -11.857 1.00 94.25 104 ALA A N 1
ATOM 766 C CA . ALA A 1 104 ? 5.004 -12.349 -10.423 1.00 94.25 104 ALA A CA 1
ATOM 767 C C . ALA A 1 104 ? 5.979 -11.385 -9.731 1.00 94.25 104 ALA A C 1
ATOM 769 O O . ALA A 1 104 ? 7.164 -11.349 -10.068 1.00 94.25 104 ALA A O 1
ATOM 770 N N . VAL A 1 105 ? 5.488 -10.607 -8.769 1.00 94.38 105 VAL A N 1
ATOM 771 C CA . VAL A 1 105 ? 6.299 -9.639 -8.024 1.00 94.38 105 VAL A CA 1
ATOM 772 C C . VAL A 1 105 ? 6.026 -9.787 -6.542 1.00 94.38 105 VAL A C 1
ATOM 774 O O . VAL A 1 105 ? 4.889 -9.646 -6.105 1.00 94.38 105 VAL A O 1
ATOM 777 N N . VAL A 1 106 ? 7.070 -10.024 -5.759 1.00 94.75 106 VAL A N 1
ATOM 778 C CA . VAL A 1 106 ? 7.003 -9.934 -4.302 1.00 94.75 106 VAL A CA 1
ATOM 779 C C . VAL A 1 106 ? 7.287 -8.487 -3.924 1.00 94.75 106 VAL A C 1
ATOM 781 O O . VAL A 1 106 ? 8.390 -7.990 -4.135 1.00 94.75 106 VAL A O 1
ATOM 784 N N . TRP A 1 107 ? 6.279 -7.800 -3.402 1.00 93.69 107 TRP A N 1
ATOM 785 C CA . TRP A 1 107 ? 6.362 -6.407 -2.981 1.00 93.69 107 TRP A CA 1
ATOM 786 C C . TRP A 1 107 ? 6.400 -6.323 -1.460 1.00 93.69 107 TRP A C 1
ATOM 788 O O . TRP A 1 107 ? 5.553 -6.893 -0.768 1.00 93.69 107 TRP A O 1
ATOM 798 N N . THR A 1 108 ? 7.391 -5.609 -0.941 1.00 89.38 108 THR A N 1
ATOM 799 C CA . THR A 1 108 ? 7.521 -5.300 0.479 1.00 89.38 108 THR A CA 1
ATOM 800 C C . THR A 1 108 ? 7.585 -3.793 0.654 1.00 89.38 108 THR A C 1
ATOM 802 O O . THR A 1 108 ? 8.494 -3.133 0.161 1.00 89.38 108 THR A O 1
ATOM 805 N N . GLU A 1 109 ? 6.621 -3.267 1.391 1.00 85.44 109 GLU A N 1
ATOM 806 C CA . GLU A 1 109 ? 6.541 -1.868 1.791 1.00 85.44 109 GLU A CA 1
ATOM 807 C C . GLU A 1 109 ? 6.930 -1.767 3.272 1.00 85.44 109 GLU A C 1
ATOM 809 O O . GLU A 1 109 ? 6.629 -2.659 4.077 1.00 85.44 109 GLU A O 1
ATOM 814 N N . ARG A 1 110 ? 7.635 -0.699 3.658 1.00 76.00 110 ARG A N 1
ATOM 815 C CA . ARG A 1 110 ? 8.090 -0.537 5.045 1.00 76.00 110 ARG A CA 1
ATOM 816 C C . ARG A 1 110 ? 6.908 -0.550 6.025 1.00 76.00 110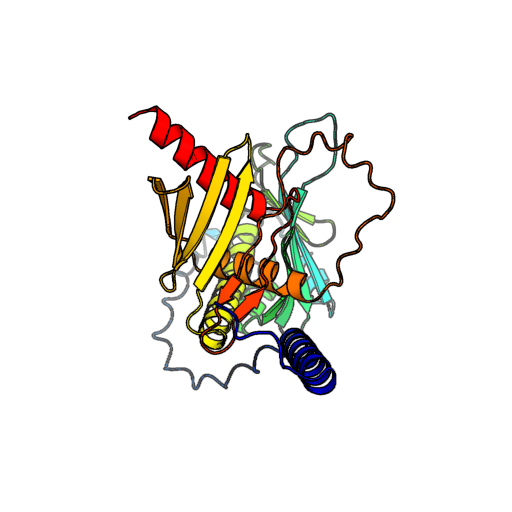 ARG A C 1
ATOM 818 O O . ARG A 1 110 ? 6.029 0.301 5.971 1.00 76.00 110 ARG A O 1
ATOM 825 N N . GLY A 1 111 ? 6.956 -1.461 7.000 1.00 66.62 111 GLY A N 1
ATOM 826 C CA . GLY A 1 111 ? 5.933 -1.564 8.051 1.00 66.62 111 GLY A CA 1
ATOM 827 C C . GLY A 1 111 ? 4.663 -2.304 7.624 1.00 66.62 111 GLY A C 1
ATOM 828 O O . GLY A 1 111 ? 3.681 -2.330 8.367 1.00 66.62 111 GLY A O 1
ATOM 829 N N . VAL A 1 112 ? 4.684 -2.925 6.444 1.00 73.06 112 VAL A N 1
ATOM 830 C CA . VAL A 1 112 ? 3.544 -3.640 5.877 1.00 73.06 112 VAL A CA 1
ATOM 831 C C . VAL A 1 112 ? 3.915 -5.086 5.586 1.00 73.06 112 VAL A C 1
ATOM 833 O O . VAL A 1 112 ? 5.073 -5.418 5.333 1.00 73.06 112 VAL A O 1
ATOM 836 N N . ALA A 1 113 ? 2.925 -5.975 5.656 1.00 73.94 113 ALA A N 1
ATOM 837 C CA . ALA A 1 113 ? 3.115 -7.364 5.270 1.00 73.94 113 ALA A CA 1
ATOM 838 C C . ALA A 1 113 ? 3.504 -7.460 3.786 1.00 73.94 113 ALA A C 1
ATOM 840 O O . ALA A 1 113 ? 2.942 -6.763 2.943 1.00 73.94 113 ALA A O 1
ATOM 841 N N . THR A 1 114 ? 4.439 -8.355 3.470 1.00 85.00 114 THR A N 1
ATOM 842 C CA . THR A 1 114 ? 4.818 -8.664 2.090 1.00 85.00 114 THR A CA 1
ATOM 843 C C . THR A 1 114 ? 3.609 -9.154 1.291 1.00 85.00 114 THR A C 1
ATOM 845 O O . THR A 1 114 ? 2.836 -9.994 1.759 1.00 85.00 114 THR A O 1
ATOM 848 N N . ARG A 1 115 ? 3.469 -8.645 0.066 1.00 86.69 115 ARG A N 1
ATOM 849 C CA . ARG A 1 115 ? 2.371 -8.937 -0.860 1.00 86.69 115 ARG A CA 1
ATOM 850 C C . ARG A 1 115 ? 2.911 -9.530 -2.150 1.00 86.69 115 ARG A C 1
ATOM 852 O O . ARG A 1 115 ? 4.060 -9.305 -2.519 1.00 86.69 115 ARG A O 1
ATOM 859 N N . THR A 1 116 ? 2.060 -10.264 -2.856 1.00 92.19 116 THR A N 1
ATOM 860 C CA . THR A 1 116 ? 2.363 -10.724 -4.215 1.00 92.19 116 THR A CA 1
ATOM 861 C C . THR A 1 116 ? 1.492 -9.963 -5.204 1.00 92.19 116 THR A C 1
ATOM 863 O O . THR A 1 116 ? 0.267 -9.994 -5.107 1.00 92.19 116 THR A O 1
ATOM 866 N N . LEU A 1 117 ? 2.132 -9.277 -6.145 1.00 93.94 117 LEU A N 1
ATOM 867 C CA . LEU A 1 117 ? 1.503 -8.601 -7.272 1.00 93.94 117 LEU A CA 1
ATOM 868 C C . LEU A 1 117 ? 1.686 -9.440 -8.539 1.00 93.94 117 LEU A C 1
ATOM 870 O O . LEU A 1 117 ? 2.605 -10.257 -8.638 1.00 93.94 117 LEU A O 1
ATOM 874 N N . GLN A 1 118 ? 0.843 -9.181 -9.535 1.00 94.38 118 GLN A N 1
ATOM 875 C CA . GLN A 1 118 ? 0.980 -9.760 -10.865 1.00 94.38 118 GLN A CA 1
ATOM 876 C C . GLN A 1 118 ? 1.066 -8.651 -11.914 1.00 94.38 118 GLN A C 1
ATOM 878 O O . GLN A 1 118 ? 0.140 -7.848 -12.084 1.00 94.38 118 GLN A O 1
ATOM 883 N N . LEU A 1 119 ? 2.180 -8.641 -12.642 1.00 92.62 119 LEU A N 1
ATOM 884 C CA . LEU A 1 119 ? 2.352 -7.819 -13.829 1.00 92.62 119 LEU A CA 1
ATOM 885 C C . LEU A 1 119 ? 1.605 -8.443 -15.005 1.00 92.62 119 LEU A C 1
ATOM 887 O O . LEU A 1 119 ? 1.603 -9.661 -15.211 1.00 92.62 119 LEU A O 1
ATOM 891 N N . THR A 1 120 ? 0.987 -7.580 -15.795 1.00 92.44 120 THR A N 1
ATOM 892 C CA . THR A 1 120 ? 0.426 -7.911 -17.100 1.00 92.44 120 THR A CA 1
ATOM 893 C C . THR A 1 120 ? 1.545 -8.096 -18.130 1.00 92.44 120 THR A C 1
ATOM 895 O O . THR A 1 120 ? 2.652 -7.575 -17.953 1.00 92.44 120 THR A O 1
ATOM 898 N N . PRO A 1 121 ? 1.270 -8.765 -19.265 1.00 90.19 121 PRO A N 1
ATOM 899 C CA . PRO A 1 121 ? 2.238 -8.858 -20.356 1.00 90.19 121 PRO A CA 1
ATOM 900 C C . PRO A 1 121 ? 2.721 -7.489 -20.864 1.00 90.19 121 PRO A C 1
ATOM 902 O O . PRO A 1 121 ? 3.886 -7.346 -21.224 1.00 90.19 121 PRO A O 1
ATOM 905 N N . GLY A 1 122 ? 1.845 -6.475 -20.863 1.00 86.69 122 GLY A N 1
ATOM 906 C CA . GLY A 1 122 ? 2.187 -5.112 -21.283 1.00 86.69 122 GLY A CA 1
ATOM 907 C C . GLY A 1 122 ? 3.164 -4.422 -20.330 1.00 86.69 122 GLY A C 1
ATOM 908 O O . GLY A 1 122 ? 4.153 -3.848 -20.772 1.00 86.69 122 GLY A O 1
ATOM 909 N N . GLU A 1 123 ? 2.938 -4.529 -19.023 1.00 90.38 123 GLU A N 1
ATOM 910 C CA . GLU A 1 123 ? 3.852 -3.991 -18.006 1.00 90.38 123 GLU A CA 1
ATOM 911 C C . GLU A 1 123 ? 5.206 -4.698 -18.012 1.00 90.38 123 GLU A C 1
ATOM 913 O O . GLU A 1 123 ? 6.247 -4.045 -17.948 1.00 90.38 123 GLU A O 1
ATOM 918 N N . LEU A 1 124 ? 5.207 -6.027 -18.155 1.00 85.94 124 LEU A N 1
ATOM 919 C CA . LEU A 1 124 ? 6.445 -6.787 -18.291 1.00 85.94 124 LEU A CA 1
ATOM 920 C C . LEU A 1 124 ? 7.213 -6.356 -19.548 1.00 85.94 124 LEU A C 1
ATOM 922 O O . LEU A 1 124 ? 8.431 -6.207 -19.500 1.00 85.94 124 LEU A O 1
ATOM 926 N N . ALA A 1 125 ? 6.515 -6.083 -20.654 1.00 83.19 125 ALA A N 1
ATOM 927 C CA . ALA A 1 125 ? 7.136 -5.547 -21.859 1.00 83.19 125 ALA A CA 1
ATOM 928 C C . ALA A 1 125 ? 7.732 -4.145 -21.646 1.00 83.19 125 ALA A C 1
ATOM 930 O O . ALA A 1 125 ? 8.794 -3.872 -22.202 1.00 83.19 125 ALA A O 1
ATOM 931 N N . VAL A 1 126 ? 7.117 -3.270 -20.838 1.00 83.25 126 VAL A N 1
ATOM 932 C CA . VAL A 1 126 ? 7.715 -1.968 -20.475 1.00 83.25 126 VAL A CA 1
ATOM 933 C C . VAL A 1 126 ? 9.031 -2.175 -19.730 1.00 83.25 126 VAL A C 1
ATOM 935 O O . VAL A 1 126 ? 10.030 -1.564 -20.097 1.00 83.25 126 VAL A O 1
ATOM 938 N N . ILE A 1 127 ? 9.058 -3.078 -18.747 1.00 80.94 127 ILE A N 1
ATOM 939 C CA . ILE A 1 127 ? 10.271 -3.412 -17.988 1.00 80.94 127 ILE A CA 1
ATOM 940 C C . ILE A 1 127 ? 11.356 -3.990 -18.904 1.00 80.94 127 ILE A C 1
ATOM 942 O O . ILE A 1 127 ? 12.494 -3.531 -18.874 1.00 80.94 127 ILE A O 1
ATOM 946 N N . VAL A 1 128 ? 11.020 -4.978 -19.738 1.00 76.06 128 VAL A N 1
ATOM 947 C CA . VAL A 1 128 ? 11.980 -5.622 -20.653 1.00 76.06 128 VAL A CA 1
ATOM 948 C C . VAL A 1 128 ? 12.550 -4.619 -21.655 1.00 76.06 128 VAL A C 1
ATOM 950 O O . VAL A 1 128 ? 13.723 -4.685 -22.001 1.00 76.06 128 VAL A O 1
AT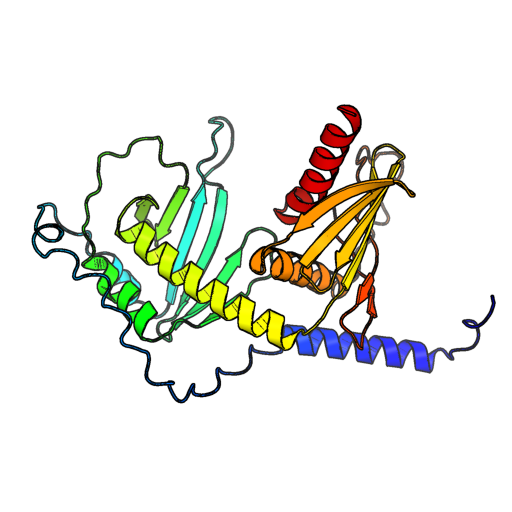OM 953 N N . ASN A 1 129 ? 11.747 -3.651 -22.096 1.00 74.94 129 ASN A N 1
ATOM 954 C CA . ASN A 1 129 ? 12.198 -2.608 -23.015 1.00 74.94 129 ASN A CA 1
ATOM 955 C C . ASN A 1 129 ? 12.740 -1.360 -22.305 1.00 74.94 129 ASN A C 1
ATOM 957 O O . ASN A 1 129 ? 13.069 -0.387 -22.983 1.00 74.94 129 ASN A O 1
ATOM 961 N N . ALA A 1 130 ? 12.867 -1.362 -20.975 1.00 74.06 130 ALA A N 1
ATOM 962 C CA . ALA A 1 130 ? 13.234 -0.167 -20.221 1.00 74.06 130 ALA A CA 1
ATOM 963 C C . ALA A 1 130 ? 14.656 0.325 -20.554 1.00 74.06 130 ALA A C 1
ATOM 965 O O . ALA A 1 130 ? 14.920 1.521 -20.520 1.00 74.06 130 ALA A O 1
ATOM 966 N N . ASN A 1 131 ? 15.530 -0.576 -21.016 1.00 63.66 131 ASN A N 1
ATOM 967 C CA . ASN A 1 131 ? 16.850 -0.262 -21.578 1.00 63.66 131 ASN A CA 1
ATOM 968 C C . ASN A 1 131 ? 16.824 0.676 -22.800 1.00 63.66 131 ASN A C 1
ATOM 970 O O . ASN A 1 131 ? 17.849 1.250 -23.156 1.00 63.66 131 ASN A O 1
ATOM 974 N N . ARG A 1 132 ? 15.676 0.791 -23.478 1.00 65.56 132 ARG A N 1
ATOM 975 C CA . ARG A 1 132 ? 15.482 1.651 -24.657 1.00 65.56 132 ARG A CA 1
ATOM 976 C C . ARG A 1 132 ? 14.892 3.014 -24.302 1.00 65.56 132 ARG A C 1
ATOM 978 O O . ARG A 1 132 ? 14.730 3.846 -25.190 1.00 65.56 132 ARG A O 1
ATOM 985 N N . ILE A 1 133 ? 14.521 3.222 -23.039 1.00 65.31 133 ILE A N 1
ATOM 986 C CA . ILE A 1 133 ? 14.017 4.500 -22.546 1.00 65.31 133 ILE A CA 1
ATOM 987 C C . ILE A 1 133 ? 15.229 5.402 -22.296 1.00 65.31 133 ILE A C 1
ATOM 989 O O . ILE A 1 133 ? 16.203 4.983 -21.673 1.00 65.31 133 ILE A O 1
ATOM 993 N N . ASP A 1 134 ? 15.157 6.613 -22.850 1.00 57.47 134 ASP A N 1
ATOM 994 C CA . ASP A 1 134 ? 16.213 7.627 -22.879 1.00 57.47 134 ASP A CA 1
ATOM 995 C C . ASP A 1 134 ? 17.043 7.678 -21.581 1.00 57.47 134 ASP A C 1
ATOM 997 O O . ASP A 1 134 ? 16.519 7.800 -20.468 1.00 57.47 134 ASP A O 1
ATOM 1001 N N . CYS A 1 135 ? 18.360 7.561 -21.755 1.00 55.66 135 CYS A N 1
ATOM 1002 C CA . CYS A 1 135 ? 19.369 7.503 -20.702 1.00 55.66 135 CYS A CA 1
ATOM 1003 C C . CYS A 1 135 ? 19.998 8.876 -20.458 1.00 55.66 135 CYS A C 1
ATOM 1005 O O . CYS A 1 135 ? 21.205 8.997 -20.247 1.00 55.66 135 CYS A O 1
ATOM 1007 N N . ALA A 1 136 ? 19.177 9.922 -20.439 1.00 47.97 136 ALA A N 1
ATOM 1008 C CA . ALA A 1 136 ? 19.582 11.213 -19.920 1.00 47.97 136 ALA A CA 1
ATOM 1009 C C . ALA A 1 136 ? 19.811 11.114 -18.398 1.00 47.97 136 ALA A C 1
ATOM 1011 O O . ALA A 1 136 ? 18.962 11.480 -17.580 1.00 47.97 136 ALA A O 1
ATOM 1012 N N . SER A 1 137 ? 20.999 10.658 -17.993 1.00 45.94 137 SER A N 1
ATOM 1013 C CA . SER A 1 137 ? 21.586 11.063 -16.720 1.00 45.94 137 SER A CA 1
ATOM 1014 C C . SER A 1 137 ? 21.931 12.546 -16.852 1.00 45.94 137 SER A C 1
ATOM 1016 O O . SER A 1 137 ? 23.067 12.919 -17.145 1.00 45.94 137 SER A O 1
ATOM 1018 N N . GLY A 1 138 ? 20.935 13.422 -16.686 1.00 44.22 138 GLY A N 1
ATOM 1019 C CA . GLY A 1 138 ? 21.237 14.806 -16.337 1.00 44.22 138 GLY A CA 1
ATOM 1020 C C . GLY A 1 138 ? 22.185 14.792 -15.130 1.00 44.22 138 GLY A C 1
ATOM 1021 O O . GLY A 1 138 ? 22.084 13.857 -14.324 1.00 44.22 138 GLY A O 1
ATOM 1022 N N . PRO A 1 139 ? 23.114 15.761 -15.005 1.00 44.03 139 PRO A N 1
ATOM 1023 C CA . PRO A 1 139 ? 24.033 15.809 -13.871 1.00 44.03 139 PRO A CA 1
ATOM 1024 C C . PRO A 1 139 ? 23.233 15.578 -12.593 1.00 44.03 139 PRO A C 1
ATOM 1026 O O . PRO A 1 139 ? 22.137 16.135 -12.466 1.00 44.03 139 PRO A O 1
ATOM 1029 N N . GLU A 1 140 ? 23.733 14.698 -11.720 1.00 48.41 140 GLU A N 1
ATOM 1030 C CA . GLU A 1 140 ? 23.145 14.380 -10.421 1.00 48.41 140 GLU A CA 1
ATOM 1031 C C . GLU A 1 140 ? 22.859 15.686 -9.682 1.00 48.41 140 GLU A C 1
ATOM 1033 O O . GLU A 1 140 ? 23.693 16.206 -8.949 1.00 48.41 140 GLU A O 1
ATOM 1038 N N . SER A 1 141 ? 21.691 16.288 -9.898 1.00 47.62 141 SER A N 1
ATOM 1039 C CA . SER A 1 141 ? 21.313 17.398 -9.054 1.00 47.62 141 SER A CA 1
ATOM 1040 C C . SER A 1 141 ? 20.992 16.734 -7.727 1.00 47.62 141 SER A C 1
ATOM 1042 O O . SER A 1 141 ? 20.068 15.916 -7.641 1.00 47.62 141 SER A O 1
ATOM 1044 N N . GLU A 1 142 ? 21.777 17.079 -6.713 1.00 51.28 142 GLU A N 1
ATOM 1045 C CA . GLU A 1 142 ? 21.667 16.627 -5.322 1.00 51.28 142 GLU A CA 1
ATOM 1046 C C . GLU A 1 142 ? 20.254 16.797 -4.727 1.00 51.28 142 GLU A C 1
ATOM 1048 O O . GLU A 1 142 ? 19.988 16.357 -3.613 1.00 51.28 142 GLU A O 1
ATOM 1053 N N . SER A 1 143 ? 19.329 17.410 -5.471 1.00 53.16 143 SER A N 1
ATOM 1054 C CA . SER A 1 143 ? 17.928 17.603 -5.126 1.00 53.16 143 SER A CA 1
ATOM 1055 C C . SER A 1 143 ? 17.005 16.409 -5.392 1.00 53.16 143 SER A C 1
ATOM 1057 O O . SER A 1 143 ? 15.850 16.478 -4.976 1.00 53.16 143 SER A O 1
ATOM 1059 N N . SER A 1 144 ? 17.433 15.323 -6.058 1.00 55.53 144 SER A N 1
ATOM 1060 C CA . SER A 1 144 ? 16.580 14.121 -6.100 1.00 55.53 144 SER A CA 1
ATOM 1061 C C . SER A 1 144 ? 16.603 13.442 -4.734 1.00 55.53 144 SER A C 1
ATOM 1063 O O . SER A 1 144 ? 17.598 12.852 -4.322 1.00 55.53 144 SER A O 1
ATOM 1065 N N . THR A 1 145 ? 15.493 13.547 -4.012 1.00 74.44 145 THR A N 1
ATOM 1066 C CA . THR A 1 145 ? 15.355 12.987 -2.665 1.00 74.44 145 THR A CA 1
ATOM 1067 C C . THR A 1 145 ? 15.002 11.505 -2.695 1.00 74.44 145 THR A C 1
ATOM 1069 O O . THR A 1 145 ? 15.231 10.822 -1.699 1.00 74.44 145 THR A O 1
ATOM 1072 N N . VAL A 1 146 ? 14.496 11.000 -3.829 1.00 82.88 146 VAL A N 1
ATOM 1073 C CA . VAL A 1 146 ? 14.049 9.612 -4.008 1.00 82.88 146 VAL A CA 1
ATOM 1074 C C . VAL A 1 146 ? 14.703 8.971 -5.235 1.00 82.88 146 VAL A C 1
ATOM 1076 O O . VAL A 1 146 ? 14.816 9.587 -6.301 1.00 82.88 146 VAL A O 1
ATOM 1079 N N . TRP A 1 147 ? 15.131 7.724 -5.072 1.00 84.88 147 TRP A N 1
ATOM 1080 C CA . TRP A 1 147 ? 15.878 6.941 -6.050 1.00 84.88 147 TRP A CA 1
ATOM 1081 C C . TRP A 1 147 ? 15.287 5.542 -6.161 1.00 84.88 147 TRP A C 1
ATOM 1083 O O . TRP A 1 147 ? 14.803 4.989 -5.178 1.00 84.88 147 TRP A O 1
ATOM 1093 N N . MET A 1 148 ? 15.377 4.954 -7.347 1.00 86.44 148 MET A N 1
ATOM 1094 C CA . MET A 1 148 ? 15.246 3.516 -7.531 1.00 86.44 148 MET A CA 1
ATOM 1095 C C . MET A 1 148 ? 16.633 2.895 -7.592 1.00 86.44 148 MET A C 1
ATOM 1097 O O . MET A 1 148 ? 17.504 3.388 -8.301 1.00 86.44 148 MET A O 1
ATOM 1101 N N . THR A 1 149 ? 16.842 1.810 -6.865 1.00 83.75 149 THR A N 1
ATOM 1102 C CA . THR A 1 149 ? 18.060 1.010 -6.915 1.00 83.75 149 THR A CA 1
ATOM 1103 C C . THR A 1 149 ? 17.729 -0.321 -7.561 1.00 83.75 149 THR A C 1
ATOM 1105 O O . THR A 1 149 ? 16.813 -1.017 -7.128 1.00 83.75 149 THR A O 1
ATOM 1108 N N . LEU A 1 150 ? 18.461 -0.663 -8.612 1.00 79.25 150 LEU A N 1
ATOM 1109 C CA . LEU A 1 150 ? 18.268 -1.868 -9.399 1.00 79.25 150 LEU A CA 1
ATOM 1110 C C . LEU A 1 150 ? 19.630 -2.563 -9.544 1.00 79.25 150 LEU A C 1
ATOM 1112 O O . LEU A 1 150 ? 20.498 -2.121 -10.299 1.00 79.25 150 LEU A O 1
ATOM 1116 N N . GLY A 1 151 ? 19.844 -3.619 -8.753 1.00 76.75 151 GLY A N 1
ATOM 1117 C CA . GLY A 1 151 ? 21.195 -4.132 -8.494 1.00 76.75 151 GLY A CA 1
ATOM 1118 C C . GLY A 1 151 ? 22.070 -3.046 -7.858 1.00 76.75 151 GLY A C 1
ATOM 1119 O O . GLY A 1 151 ? 21.659 -2.424 -6.884 1.00 76.75 151 GLY A O 1
ATOM 1120 N N . ASP A 1 152 ? 23.232 -2.771 -8.449 1.00 73.06 152 ASP A N 1
ATOM 1121 C CA . ASP A 1 152 ? 24.143 -1.707 -7.994 1.00 73.06 152 ASP A CA 1
ATOM 1122 C C . ASP A 1 152 ? 23.877 -0.348 -8.673 1.00 73.06 152 ASP A C 1
ATOM 1124 O O . ASP A 1 152 ? 24.595 0.625 -8.448 1.00 73.06 152 ASP A O 1
ATOM 1128 N N . THR A 1 153 ? 22.855 -0.263 -9.533 1.00 75.44 153 THR A N 1
ATOM 1129 C CA . THR A 1 153 ? 22.558 0.946 -10.313 1.00 75.44 153 THR A CA 1
ATOM 1130 C C . THR A 1 153 ? 21.503 1.795 -9.621 1.00 75.44 153 THR A C 1
ATOM 1132 O O . THR A 1 153 ? 20.421 1.307 -9.296 1.00 75.44 153 THR A O 1
ATOM 1135 N N . ARG A 1 154 ? 21.792 3.088 -9.444 1.00 78.44 154 ARG A N 1
ATOM 1136 C CA . ARG A 1 154 ? 20.842 4.081 -8.928 1.00 78.44 154 ARG A CA 1
ATOM 1137 C C . ARG A 1 154 ? 20.226 4.868 -10.077 1.00 78.44 154 ARG A C 1
ATOM 1139 O O . ARG A 1 154 ? 20.929 5.400 -10.928 1.00 78.44 154 ARG A O 1
ATOM 1146 N N . ILE A 1 155 ? 18.905 4.963 -10.069 1.00 79.25 155 ILE A N 1
ATOM 1147 C CA . ILE A 1 155 ? 18.090 5.626 -11.080 1.00 79.25 155 ILE A CA 1
ATOM 1148 C C . ILE A 1 155 ? 17.283 6.710 -10.355 1.00 79.25 155 ILE A C 1
ATOM 1150 O O . ILE A 1 155 ? 16.430 6.381 -9.526 1.00 79.25 155 ILE A O 1
ATOM 1154 N N . PRO A 1 156 ? 17.512 8.006 -10.617 1.00 80.19 156 PRO A N 1
ATOM 1155 C CA . PRO A 1 156 ? 16.653 9.041 -10.058 1.00 80.19 156 PRO A CA 1
ATOM 1156 C C . PRO A 1 156 ? 15.209 8.837 -10.537 1.00 80.19 156 PRO A C 1
ATOM 1158 O O . PRO A 1 156 ? 14.975 8.703 -11.742 1.00 80.19 156 PRO A O 1
ATOM 1161 N N . MET A 1 157 ? 14.228 8.873 -9.626 1.00 81.06 157 MET A N 1
ATOM 1162 C CA . MET A 1 157 ? 12.815 8.633 -9.978 1.00 81.06 157 MET A CA 1
ATOM 1163 C C . MET A 1 157 ? 12.254 9.633 -10.998 1.00 81.06 157 MET A C 1
ATOM 1165 O O . MET A 1 157 ? 11.298 9.326 -11.694 1.00 81.06 157 MET A O 1
ATOM 1169 N N . ARG A 1 158 ? 12.861 10.818 -11.114 1.00 79.00 158 ARG A N 1
ATOM 1170 C CA . ARG A 1 158 ? 12.485 11.859 -12.088 1.00 79.00 158 ARG A CA 1
ATOM 1171 C C . ARG A 1 158 ? 12.923 11.582 -13.532 1.00 79.00 158 ARG A C 1
ATOM 1173 O O . ARG A 1 158 ? 12.557 12.342 -14.421 1.00 79.00 158 ARG A O 1
ATOM 1180 N N . THR A 1 159 ? 13.767 10.577 -13.763 1.00 76.12 159 THR A N 1
ATOM 1181 C CA . THR A 1 159 ? 14.165 10.182 -15.125 1.00 76.12 159 THR A CA 1
ATOM 1182 C C . THR A 1 159 ? 12.995 9.513 -15.841 1.00 76.12 159 THR A C 1
ATOM 1184 O O . THR A 1 159 ? 12.118 8.955 -15.185 1.00 76.12 159 THR A O 1
ATOM 1187 N N . LEU A 1 160 ? 12.985 9.512 -17.178 1.00 78.44 160 LEU A N 1
ATOM 1188 C CA . LEU A 1 160 ? 11.944 8.812 -17.944 1.00 78.44 160 LEU A CA 1
ATOM 1189 C C . LEU A 1 160 ? 11.873 7.324 -17.575 1.00 78.44 160 LEU A C 1
ATOM 1191 O O . LEU A 1 160 ? 10.780 6.786 -17.417 1.00 78.44 160 LEU A O 1
ATOM 1195 N N . LEU A 1 161 ? 13.030 6.688 -17.363 1.00 79.31 161 LEU A N 1
ATOM 1196 C CA . LEU A 1 161 ? 13.121 5.314 -16.874 1.00 79.31 161 LEU A CA 1
ATOM 1197 C C . LEU A 1 161 ? 12.498 5.157 -15.478 1.00 79.31 161 LEU A C 1
ATOM 1199 O O . LEU A 1 161 ? 11.663 4.278 -15.276 1.00 79.31 161 LEU A O 1
ATOM 1203 N N . GLY A 1 162 ? 12.870 6.020 -14.528 1.00 81.56 162 GLY A N 1
ATOM 1204 C CA . GLY A 1 162 ? 12.321 6.004 -13.170 1.00 81.56 162 GLY A CA 1
ATOM 1205 C C . GLY A 1 162 ? 10.803 6.194 -13.145 1.00 81.56 162 GLY A C 1
ATOM 1206 O O . GLY A 1 162 ? 10.107 5.427 -12.486 1.00 81.56 162 GLY A O 1
ATOM 1207 N N . VAL A 1 163 ? 10.281 7.149 -13.920 1.00 83.75 163 VAL A N 1
ATOM 1208 C CA . VAL A 1 163 ? 8.837 7.403 -14.057 1.00 83.75 163 VAL A CA 1
ATOM 1209 C C . VAL A 1 163 ? 8.119 6.215 -14.700 1.00 83.75 163 VAL A C 1
ATOM 1211 O O . VAL A 1 163 ? 7.036 5.843 -14.253 1.00 83.75 163 VAL A O 1
ATOM 1214 N N . ALA A 1 164 ? 8.704 5.601 -15.732 1.00 84.94 164 ALA A N 1
ATOM 1215 C CA . ALA A 1 164 ? 8.109 4.442 -16.392 1.00 84.94 164 ALA A CA 1
ATOM 1216 C C . ALA A 1 164 ? 8.019 3.232 -15.449 1.00 84.94 164 ALA A C 1
ATOM 1218 O O . ALA A 1 164 ? 6.963 2.604 -15.361 1.00 84.94 164 ALA A O 1
ATOM 1219 N N . LEU A 1 165 ? 9.095 2.930 -14.713 1.00 87.25 165 LEU A N 1
ATOM 1220 C CA . LEU A 1 165 ? 9.112 1.844 -13.729 1.00 87.25 165 LEU A CA 1
ATOM 1221 C C . LEU A 1 165 ? 8.147 2.121 -12.568 1.00 87.25 165 LEU A C 1
ATOM 1223 O O . LEU A 1 165 ? 7.377 1.237 -12.199 1.00 87.25 165 LEU A O 1
ATOM 1227 N N . ASP A 1 166 ? 8.130 3.349 -12.042 1.00 88.50 166 ASP A N 1
ATOM 1228 C CA . ASP A 1 166 ? 7.184 3.774 -10.999 1.00 88.50 166 ASP A CA 1
ATOM 1229 C C . ASP A 1 166 ? 5.735 3.594 -11.459 1.00 88.50 166 ASP A C 1
ATOM 1231 O O . ASP A 1 166 ? 4.910 3.035 -10.739 1.00 88.50 166 ASP A O 1
ATOM 1235 N N . GLY A 1 167 ? 5.438 3.994 -12.698 1.00 89.75 167 GLY A N 1
ATOM 1236 C CA . GLY A 1 167 ? 4.125 3.824 -13.308 1.00 89.75 167 GLY A CA 1
ATOM 1237 C C . GLY A 1 167 ? 3.689 2.361 -13.389 1.00 89.75 167 GLY A C 1
ATOM 1238 O O . GLY A 1 167 ? 2.546 2.056 -13.051 1.00 89.75 167 GLY A O 1
ATOM 1239 N N . VAL A 1 168 ? 4.591 1.453 -13.779 1.00 92.12 168 VAL A N 1
ATOM 1240 C CA . VAL A 1 168 ? 4.311 0.007 -13.822 1.00 92.12 168 VAL A CA 1
ATOM 1241 C C . VAL A 1 168 ? 3.961 -0.531 -12.433 1.00 92.12 168 VAL A C 1
ATOM 1243 O O . VAL A 1 168 ? 2.923 -1.173 -12.268 1.00 92.12 168 VAL A O 1
ATOM 1246 N N . PHE A 1 169 ? 4.784 -0.256 -11.418 1.00 93.12 169 PHE A N 1
ATOM 1247 C CA . PHE A 1 169 ? 4.524 -0.778 -10.075 1.00 93.12 169 PHE A CA 1
ATOM 1248 C C . PHE A 1 169 ? 3.282 -0.147 -9.443 1.00 93.12 169 PHE A C 1
ATOM 1250 O O . PHE A 1 169 ? 2.477 -0.870 -8.862 1.00 93.12 169 PHE A O 1
ATOM 1257 N N . LYS A 1 170 ? 3.040 1.155 -9.635 1.00 91.50 170 LYS A N 1
ATOM 1258 C CA . LYS A 1 170 ? 1.804 1.812 -9.178 1.00 91.50 170 LYS A CA 1
ATOM 1259 C C . LYS A 1 170 ? 0.551 1.212 -9.810 1.00 91.50 170 LYS A C 1
ATOM 1261 O O . LYS A 1 170 ? -0.432 1.001 -9.106 1.00 91.50 170 LYS A O 1
ATOM 1266 N N . GLN A 1 171 ? 0.577 0.892 -11.105 1.00 93.06 171 GLN A N 1
ATOM 1267 C CA . GLN A 1 171 ? -0.547 0.216 -11.765 1.00 93.06 171 GLN A CA 1
ATOM 1268 C C . GLN A 1 171 ? -0.776 -1.192 -11.204 1.00 93.06 171 GLN A C 1
ATOM 1270 O O . GLN A 1 171 ? -1.919 -1.565 -10.931 1.00 93.06 171 GLN A O 1
ATOM 1275 N N . ALA A 1 172 ? 0.294 -1.958 -10.978 1.00 92.81 172 ALA A N 1
ATOM 1276 C CA . ALA A 1 172 ? 0.203 -3.282 -10.372 1.00 92.81 172 ALA A CA 1
ATOM 1277 C C . ALA A 1 172 ? -0.338 -3.236 -8.932 1.00 92.81 172 ALA A C 1
ATOM 1279 O O . ALA A 1 172 ? -1.208 -4.035 -8.580 1.00 92.81 172 ALA A O 1
ATOM 1280 N N . ILE A 1 173 ? 0.124 -2.275 -8.125 1.00 92.00 173 ILE A N 1
ATOM 1281 C CA . ILE A 1 173 ? -0.359 -2.025 -6.760 1.00 92.00 173 ILE A CA 1
ATOM 1282 C C . ILE A 1 173 ? -1.834 -1.620 -6.773 1.00 92.00 173 ILE A C 1
ATOM 1284 O O . ILE A 1 173 ? -2.609 -2.154 -5.981 1.00 92.00 173 ILE A O 1
ATOM 1288 N N . SER A 1 174 ? -2.243 -0.725 -7.679 1.00 91.12 174 SER A N 1
ATOM 1289 C CA . SER A 1 174 ? -3.644 -0.307 -7.816 1.00 91.12 174 SER A CA 1
ATOM 1290 C C . SER A 1 174 ? -4.543 -1.504 -8.107 1.00 91.12 174 SER A C 1
ATOM 1292 O O . SER A 1 174 ? -5.479 -1.749 -7.357 1.00 91.12 174 SER A O 1
ATOM 1294 N N . ARG A 1 175 ? -4.210 -2.327 -9.113 1.00 93.31 175 ARG A N 1
ATOM 1295 C CA . ARG A 1 175 ? -5.009 -3.522 -9.432 1.00 93.31 175 ARG A CA 1
ATOM 1296 C C . ARG A 1 175 ? -5.083 -4.510 -8.274 1.00 93.31 175 ARG A C 1
ATOM 1298 O O . ARG A 1 175 ? -6.142 -5.073 -8.019 1.00 93.31 175 ARG A O 1
ATOM 1305 N N . TYR A 1 176 ? -3.963 -4.748 -7.589 1.00 91.56 176 TYR A N 1
ATOM 1306 C CA . TYR A 1 176 ? -3.957 -5.591 -6.394 1.00 91.56 176 TYR A CA 1
ATOM 1307 C C . TYR A 1 176 ? -4.891 -5.027 -5.321 1.00 91.56 176 TYR A C 1
ATOM 1309 O O . TYR A 1 176 ? -5.664 -5.775 -4.724 1.00 91.56 176 TYR A O 1
ATOM 1317 N N . THR A 1 177 ? -4.841 -3.711 -5.111 1.00 90.75 177 THR A N 1
ATOM 1318 C CA . THR A 1 177 ? -5.663 -3.011 -4.125 1.00 90.75 177 THR A CA 1
ATOM 1319 C C . THR A 1 177 ? -7.145 -3.159 -4.450 1.00 90.75 177 THR A C 1
ATOM 1321 O O . THR A 1 177 ? -7.906 -3.584 -3.582 1.00 90.75 177 THR A O 1
ATOM 1324 N N . ASP A 1 178 ? -7.531 -2.933 -5.706 1.00 90.19 178 ASP A N 1
ATOM 1325 C CA . ASP A 1 178 ? -8.913 -3.066 -6.176 1.00 90.19 178 ASP A CA 1
ATOM 1326 C C . ASP A 1 178 ? -9.449 -4.485 -5.941 1.00 90.19 178 ASP A C 1
ATOM 1328 O O . ASP A 1 178 ? -10.506 -4.672 -5.335 1.00 90.19 178 ASP A O 1
ATOM 1332 N N . VAL A 1 179 ? -8.692 -5.507 -6.364 1.00 89.50 179 VAL A N 1
ATOM 1333 C CA . VAL A 1 179 ? -9.072 -6.920 -6.190 1.00 89.50 179 VAL A CA 1
ATOM 1334 C C . VAL A 1 179 ? -9.190 -7.273 -4.712 1.00 89.50 179 VAL A C 1
ATOM 1336 O O . VAL A 1 179 ? -10.122 -7.972 -4.307 1.00 89.50 179 VAL A O 1
ATOM 1339 N N . ARG A 1 180 ? -8.251 -6.802 -3.888 1.00 87.62 180 ARG A N 1
ATOM 1340 C CA . ARG A 1 180 ? -8.223 -7.137 -2.467 1.00 87.62 180 ARG A CA 1
ATOM 1341 C C . ARG A 1 180 ? -9.373 -6.478 -1.716 1.00 87.62 180 ARG A C 1
ATOM 1343 O O . ARG A 1 180 ? -10.046 -7.170 -0.959 1.00 87.62 180 ARG A O 1
ATOM 1350 N N . LEU A 1 181 ? -9.637 -5.195 -1.956 1.00 88.62 181 LEU A N 1
ATOM 1351 C CA . LEU A 1 181 ? -10.771 -4.490 -1.358 1.00 88.62 181 LEU A CA 1
ATOM 1352 C C . LEU A 1 181 ? -12.107 -5.088 -1.810 1.00 88.62 181 LEU A C 1
ATOM 1354 O O . LEU A 1 181 ? -12.983 -5.300 -0.975 1.00 88.62 181 LEU A O 1
ATOM 1358 N N . ALA A 1 182 ? -12.247 -5.447 -3.090 1.00 88.56 182 ALA A N 1
ATOM 1359 C CA . ALA A 1 182 ? -13.442 -6.130 -3.581 1.00 88.56 182 ALA A CA 1
ATOM 1360 C C . ALA A 1 182 ? -13.667 -7.483 -2.883 1.00 88.56 182 ALA A C 1
ATOM 1362 O O . ALA A 1 182 ? -14.794 -7.796 -2.504 1.00 88.56 182 ALA A O 1
ATOM 1363 N N . ALA A 1 183 ? -12.603 -8.264 -2.668 1.00 86.25 183 ALA A N 1
ATOM 1364 C CA . ALA A 1 183 ? -12.680 -9.555 -1.980 1.00 86.25 183 ALA A CA 1
ATOM 1365 C C . ALA A 1 183 ? -13.011 -9.428 -0.484 1.00 86.25 183 ALA A C 1
ATOM 1367 O O . ALA A 1 183 ? -13.656 -10.307 0.081 1.00 86.25 183 ALA A O 1
ATOM 1368 N N . LEU A 1 184 ? -12.559 -8.352 0.159 1.00 84.06 184 LEU A N 1
ATOM 1369 C CA . LEU A 1 184 ? -12.859 -8.053 1.561 1.00 84.06 184 LEU A CA 1
ATOM 1370 C C . LEU A 1 184 ? -14.275 -7.502 1.753 1.00 84.06 184 LEU A C 1
ATOM 1372 O O . LEU A 1 184 ? -14.844 -7.631 2.834 1.00 84.06 184 LEU A O 1
ATOM 1376 N N . GLY A 1 185 ? -14.840 -6.890 0.713 1.00 87.44 185 GLY A N 1
ATOM 1377 C CA . GLY A 1 185 ? -16.150 -6.267 0.765 1.00 87.44 185 GLY A CA 1
ATOM 1378 C C . GLY A 1 185 ? -16.167 -5.042 1.678 1.00 87.44 185 GLY A C 1
ATOM 1379 O O . GLY A 1 185 ? -15.244 -4.228 1.706 1.00 87.44 185 GLY A O 1
ATOM 1380 N N . THR A 1 186 ? -17.270 -4.878 2.402 1.00 88.06 186 THR A N 1
ATOM 1381 C CA . THR A 1 186 ? -17.449 -3.742 3.309 1.00 88.06 186 THR A CA 1
ATOM 1382 C C . THR A 1 186 ? -16.832 -4.055 4.665 1.00 88.06 186 THR A C 1
ATOM 1384 O O . THR A 1 186 ? -17.145 -5.087 5.250 1.00 88.06 186 THR A O 1
ATOM 1387 N N . PHE A 1 187 ? -16.007 -3.148 5.187 1.00 87.69 187 PHE A N 1
ATOM 1388 C CA . PHE A 1 187 ? -15.433 -3.278 6.523 1.00 87.69 187 PHE A CA 1
ATOM 1389 C C . PHE A 1 187 ? -15.519 -1.974 7.315 1.00 87.69 187 PHE A C 1
ATOM 1391 O O . PHE A 1 187 ? -15.594 -0.881 6.749 1.00 87.69 187 PHE A O 1
ATOM 1398 N N . GLU A 1 188 ? -15.483 -2.102 8.636 1.00 91.81 188 GLU A N 1
ATOM 1399 C CA . GLU A 1 188 ? -15.443 -0.993 9.580 1.00 91.81 188 GLU A CA 1
ATOM 1400 C C . GLU A 1 188 ? -14.343 -1.248 10.615 1.00 91.81 188 GLU A C 1
ATOM 1402 O O . GLU A 1 188 ? -14.268 -2.321 11.209 1.00 91.81 188 GLU A O 1
ATOM 1407 N N . LEU A 1 189 ? -13.485 -0.262 10.872 1.00 90.31 189 LEU A N 1
ATOM 1408 C CA . LEU A 1 189 ? -12.452 -0.369 11.903 1.00 90.31 189 LEU A CA 1
ATOM 1409 C C . LEU A 1 189 ? -12.725 0.646 13.006 1.00 90.31 189 LEU A C 1
ATOM 1411 O O . LEU A 1 189 ? -12.769 1.849 12.759 1.00 90.31 189 LEU A O 1
ATOM 1415 N N . ARG A 1 190 ? -12.868 0.164 14.240 1.00 92.00 190 ARG A N 1
ATOM 1416 C CA . ARG A 1 190 ? -13.017 0.988 15.443 1.00 92.00 190 ARG A CA 1
ATOM 1417 C C . ARG A 1 190 ? -11.810 0.772 16.338 1.00 92.00 190 ARG A C 1
ATOM 1419 O O . ARG A 1 190 ? -11.594 -0.337 16.812 1.00 92.00 190 ARG A O 1
ATOM 1426 N N . LEU A 1 191 ? -11.064 1.829 16.625 1.00 88.75 191 LEU A N 1
ATOM 1427 C CA . LEU A 1 191 ? -9.921 1.815 17.533 1.00 88.75 191 LEU A CA 1
ATOM 1428 C C . LEU A 1 191 ? -10.124 2.826 18.657 1.00 88.75 191 LEU A C 1
ATOM 1430 O O . LEU A 1 191 ? -10.804 3.841 18.512 1.00 88.75 191 LEU A O 1
ATOM 1434 N N . SER A 1 192 ? -9.514 2.544 19.797 1.00 86.00 192 SER A N 1
ATOM 1435 C CA . SER A 1 192 ? -9.378 3.452 20.924 1.00 86.00 192 SER A CA 1
ATOM 1436 C C . SER A 1 192 ? -7.903 3.581 21.274 1.00 86.00 192 SER A C 1
ATOM 1438 O O . SER A 1 192 ? -7.206 2.576 21.403 1.00 86.00 192 SER A O 1
ATOM 1440 N N . ALA A 1 193 ? -7.445 4.815 21.433 1.00 83.88 193 ALA A N 1
ATOM 1441 C CA . ALA A 1 193 ? -6.074 5.149 21.794 1.00 83.88 193 ALA A CA 1
ATOM 1442 C C . ALA A 1 193 ? -6.074 6.026 23.048 1.00 83.88 193 ALA A C 1
ATOM 1444 O O . ALA A 1 193 ? -7.034 6.768 23.289 1.00 83.88 193 ALA A O 1
ATOM 1445 N N . LYS A 1 194 ? -5.004 5.959 23.841 1.00 81.81 194 LYS A N 1
ATOM 1446 C CA . LYS A 1 194 ? -4.767 6.884 24.952 1.00 81.81 194 LYS A CA 1
ATOM 1447 C C . LYS A 1 194 ? -3.440 7.599 24.748 1.00 81.81 194 LYS A C 1
ATOM 1449 O O . LYS A 1 194 ? -2.449 6.939 24.463 1.00 81.81 194 LYS A O 1
ATOM 1454 N N . ARG A 1 195 ? -3.453 8.920 24.910 1.00 79.94 195 ARG A N 1
ATOM 1455 C CA . ARG A 1 195 ? -2.278 9.794 24.827 1.00 79.94 195 ARG A CA 1
ATOM 1456 C C . ARG A 1 195 ? -2.498 11.015 25.703 1.00 79.94 195 ARG A C 1
ATOM 1458 O O . ARG A 1 195 ? -3.612 11.532 25.727 1.00 79.94 195 ARG A O 1
ATOM 1465 N N . ASP A 1 196 ? -1.476 11.418 26.450 1.00 82.31 196 ASP A N 1
ATOM 1466 C CA . ASP A 1 196 ? -1.483 12.623 27.296 1.00 82.31 196 ASP A CA 1
ATOM 1467 C C . ASP A 1 196 ? -2.703 12.704 28.243 1.00 82.31 196 ASP A C 1
ATOM 1469 O O . ASP A 1 196 ? -3.323 13.746 28.443 1.00 82.31 196 ASP A O 1
ATOM 1473 N N . GLY A 1 197 ? -3.119 11.557 28.797 1.00 82.81 197 GLY A N 1
ATOM 1474 C CA . GLY A 1 197 ? -4.302 11.452 29.665 1.00 82.81 197 GLY A CA 1
ATOM 1475 C C . GLY A 1 197 ? -5.655 11.554 28.940 1.00 82.81 197 GLY A C 1
ATOM 1476 O O . GLY A 1 197 ? -6.712 11.442 29.567 1.00 82.81 197 GLY A O 1
ATOM 1477 N N . HIS A 1 198 ? -5.662 11.716 27.619 1.00 83.44 198 HIS A N 1
ATOM 1478 C CA . HIS A 1 198 ? -6.856 11.767 26.784 1.00 83.44 198 HIS A CA 1
ATOM 1479 C C . HIS A 1 198 ? -7.146 10.423 26.111 1.00 83.44 198 HIS A C 1
ATOM 1481 O O . HIS A 1 198 ? -6.248 9.653 25.787 1.00 83.44 198 HIS A O 1
ATOM 1487 N N . THR A 1 199 ? -8.435 10.126 25.902 1.00 86.94 199 THR A N 1
ATOM 1488 C CA . THR A 1 199 ? -8.886 8.951 25.138 1.00 86.94 199 THR A CA 1
ATOM 1489 C C . THR A 1 199 ? -9.440 9.386 23.787 1.00 86.94 199 THR A C 1
ATOM 1491 O O . THR A 1 199 ? -10.411 10.153 23.719 1.00 86.94 199 THR A O 1
ATOM 1494 N N . TYR A 1 200 ? -8.857 8.837 22.728 1.00 85.56 200 TYR A N 1
ATOM 1495 C CA . TYR A 1 200 ? -9.249 9.047 21.344 1.00 85.56 200 TYR A CA 1
ATOM 1496 C C . TYR A 1 200 ? -9.989 7.819 20.828 1.00 85.56 200 TYR A C 1
ATOM 1498 O O . TYR A 1 200 ? -9.649 6.688 21.170 1.00 85.56 200 TYR A O 1
ATOM 1506 N N . ARG A 1 201 ? -11.008 8.040 20.003 1.00 91.06 201 ARG A N 1
ATOM 1507 C CA . ARG A 1 201 ? -11.708 7.000 19.250 1.00 91.06 201 ARG A CA 1
ATOM 1508 C C . ARG A 1 201 ? -11.507 7.275 17.773 1.00 91.06 201 ARG A C 1
ATOM 1510 O O . ARG A 1 201 ? -11.883 8.350 17.303 1.00 91.06 201 ARG A O 1
ATOM 1517 N N . LEU A 1 202 ? -10.926 6.309 17.080 1.00 91.00 202 LEU A N 1
ATOM 1518 C CA . LEU A 1 202 ? -10.748 6.334 15.641 1.00 91.00 202 LEU A CA 1
ATOM 1519 C C . LEU A 1 202 ? -11.764 5.374 15.033 1.00 91.00 202 LEU A C 1
ATOM 1521 O O . LEU A 1 202 ? -11.915 4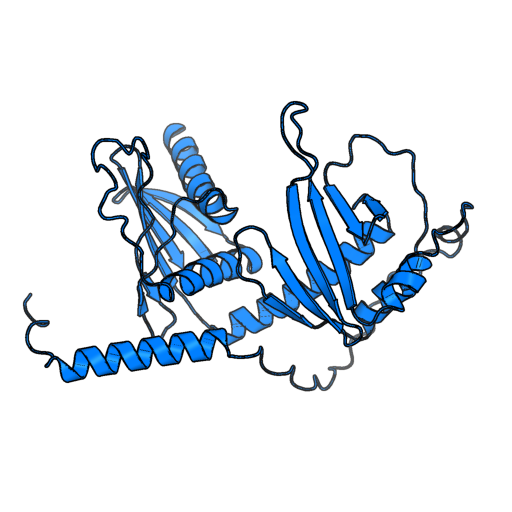.247 15.501 1.00 91.00 202 LEU A O 1
ATOM 1525 N N . HIS A 1 203 ? -12.490 5.829 14.025 1.00 93.06 203 HIS A N 1
ATOM 1526 C CA . HIS A 1 203 ? -13.472 5.013 13.329 1.00 93.06 203 HIS A CA 1
ATOM 1527 C C . HIS A 1 203 ? -13.314 5.211 11.826 1.00 93.06 203 HIS A C 1
ATOM 1529 O O . HIS A 1 203 ? -13.585 6.303 11.326 1.00 93.06 203 HIS A O 1
ATOM 1535 N N . LEU A 1 204 ? -12.862 4.165 11.137 1.00 92.31 204 LEU A N 1
ATOM 1536 C CA . LEU A 1 204 ? -12.831 4.079 9.684 1.00 92.31 204 LEU A CA 1
ATOM 1537 C C . LEU A 1 204 ? -14.122 3.414 9.216 1.00 92.31 204 LEU A C 1
ATOM 1539 O O . LEU A 1 204 ? -14.323 2.218 9.433 1.00 92.31 204 LEU A O 1
ATOM 1543 N N . GLY A 1 205 ? -14.980 4.216 8.596 1.00 89.62 205 GLY A N 1
ATOM 1544 C CA . GLY A 1 205 ? -16.243 3.752 8.046 1.00 89.62 205 GLY A CA 1
ATOM 1545 C C . GLY A 1 205 ? -16.090 3.014 6.710 1.00 89.62 205 GLY A C 1
ATOM 1546 O O . GLY A 1 205 ? -15.038 3.079 6.066 1.00 89.62 205 GLY A O 1
ATOM 1547 N N . PRO A 1 206 ? -17.180 2.398 6.224 1.00 84.38 206 PRO A N 1
ATOM 1548 C CA . PRO A 1 206 ? -17.185 1.590 5.002 1.00 84.38 206 PRO A CA 1
ATOM 1549 C C . PRO A 1 206 ? -16.845 2.381 3.732 1.00 84.38 206 PRO A C 1
ATOM 1551 O O . PRO A 1 206 ? -16.298 1.834 2.778 1.00 84.38 206 PRO A O 1
ATOM 1554 N N . ALA A 1 207 ? -17.123 3.686 3.741 1.00 86.25 207 ALA A N 1
ATOM 1555 C CA . ALA A 1 207 ? -16.791 4.604 2.658 1.00 86.25 207 ALA A CA 1
ATOM 1556 C C . ALA A 1 207 ? -15.318 5.066 2.665 1.00 86.25 207 ALA A C 1
ATOM 1558 O O . ALA A 1 207 ? -14.966 5.930 1.879 1.00 86.25 207 ALA A O 1
ATOM 1559 N N . GLY A 1 208 ? -14.466 4.559 3.567 1.00 89.12 208 GLY A N 1
ATOM 1560 C CA . GLY A 1 208 ? -13.066 4.995 3.664 1.00 89.12 208 GLY A CA 1
ATOM 1561 C C . GLY A 1 208 ? -12.841 6.262 4.496 1.00 89.12 208 GLY A C 1
ATOM 1562 O O . GLY A 1 208 ? -11.717 6.744 4.593 1.00 89.12 208 GLY A O 1
ATOM 1563 N N . MET A 1 209 ? -13.884 6.784 5.148 1.00 93.06 209 MET A N 1
ATOM 1564 C CA . MET A 1 209 ? -13.779 7.966 6.006 1.00 93.06 209 MET A CA 1
ATOM 1565 C C . MET A 1 209 ? -13.265 7.592 7.401 1.00 93.06 209 MET A C 1
ATOM 1567 O O . MET A 1 209 ? -13.980 6.955 8.179 1.00 93.06 209 MET A O 1
ATOM 1571 N N . LEU A 1 210 ? -12.052 8.027 7.735 1.00 91.94 210 LEU A N 1
ATOM 1572 C CA . LEU A 1 210 ? -11.462 7.958 9.067 1.00 91.94 210 LEU A CA 1
ATOM 1573 C C . LEU A 1 210 ? -11.907 9.157 9.910 1.00 91.94 210 LEU A C 1
ATOM 1575 O O . LEU A 1 210 ? -11.529 10.301 9.674 1.00 91.94 210 LEU A O 1
ATOM 1579 N N . THR A 1 211 ? -12.681 8.887 10.951 1.00 93.00 211 THR A N 1
ATOM 1580 C CA . THR A 1 211 ? -13.134 9.879 11.929 1.00 93.00 211 THR A CA 1
ATOM 1581 C C . THR A 1 211 ? -12.329 9.768 13.217 1.00 93.00 211 THR A C 1
ATOM 1583 O O . THR A 1 211 ? -12.152 8.674 13.749 1.00 93.00 211 THR A O 1
ATOM 1586 N N . VAL A 1 212 ? -11.864 10.905 13.741 1.00 90.25 212 VAL A N 1
ATOM 1587 C CA . VAL A 1 212 ? -11.099 10.986 14.994 1.00 90.25 212 VAL A CA 1
ATOM 1588 C C . VAL A 1 212 ? -11.898 11.787 16.013 1.00 90.25 212 VAL A C 1
ATOM 1590 O O . VAL A 1 212 ? -12.280 12.935 15.772 1.00 90.25 212 VAL A O 1
ATOM 1593 N N . ARG A 1 213 ? -12.174 11.186 17.172 1.00 91.69 213 ARG A N 1
ATOM 1594 C CA . ARG A 1 213 ? -12.942 11.802 18.262 1.00 91.69 213 ARG A CA 1
ATOM 1595 C C . ARG A 1 213 ? -12.162 11.771 19.568 1.00 91.69 213 ARG A C 1
ATOM 1597 O O . ARG A 1 213 ? -11.546 10.760 19.876 1.00 91.69 213 ARG A O 1
ATOM 1604 N N . ARG A 1 214 ? -12.286 12.816 20.389 1.00 90.12 214 ARG A N 1
ATOM 1605 C CA . ARG A 1 214 ? -11.820 12.845 21.788 1.00 90.12 214 ARG A CA 1
ATOM 1606 C C . ARG A 1 214 ? -13.032 12.906 22.711 1.00 90.12 214 ARG A C 1
ATOM 1608 O O . ARG A 1 214 ? -13.755 13.905 22.744 1.00 90.12 214 ARG A O 1
ATOM 1615 N N . GLY A 1 215 ? -13.315 11.805 23.409 1.00 87.25 215 GLY A N 1
ATOM 1616 C CA . GLY A 1 215 ? -14.592 11.619 24.109 1.00 87.25 215 GLY A CA 1
ATOM 1617 C C . GLY A 1 215 ? -15.794 11.753 23.159 1.00 87.25 215 GLY A C 1
ATOM 1618 O O . GLY A 1 215 ? -15.970 10.943 22.246 1.00 87.25 215 GLY A O 1
ATOM 1619 N N . ASN A 1 216 ? -16.617 12.789 23.363 1.00 86.94 216 ASN A N 1
ATOM 1620 C CA . ASN A 1 216 ? -17.780 13.102 22.518 1.00 86.94 216 ASN A CA 1
ATOM 1621 C C . ASN A 1 216 ? -17.519 14.217 21.488 1.00 86.94 216 ASN A C 1
ATOM 1623 O O . ASN A 1 216 ? -18.415 14.537 20.707 1.00 86.94 216 ASN A O 1
ATOM 1627 N N . ARG A 1 217 ? -16.319 14.805 21.458 1.00 88.25 217 ARG A N 1
ATOM 1628 C CA . ARG A 1 217 ? -15.955 15.852 20.496 1.00 88.25 217 ARG A CA 1
ATOM 1629 C C . ARG A 1 217 ? -15.386 15.208 19.233 1.00 88.25 217 ARG A C 1
ATOM 1631 O O . ARG A 1 217 ? -14.454 14.413 19.325 1.00 88.25 217 ARG A O 1
ATOM 1638 N N . LEU A 1 218 ? -15.939 15.548 18.068 1.00 90.94 218 LEU A N 1
ATOM 1639 C CA . LEU A 1 218 ? -15.307 15.247 16.780 1.00 90.94 218 LEU A CA 1
ATOM 1640 C C . LEU A 1 218 ? -14.126 16.202 16.595 1.00 90.94 218 LEU A C 1
ATOM 1642 O O . LEU A 1 218 ? -14.317 17.412 16.709 1.00 90.94 218 LEU A O 1
ATOM 1646 N N . LEU A 1 219 ? -12.933 15.658 16.361 1.00 87.94 219 LEU A N 1
ATOM 1647 C CA . LEU A 1 219 ? -11.741 16.457 16.089 1.00 87.94 219 LEU A CA 1
ATOM 1648 C C . LEU A 1 219 ? -11.532 16.593 14.578 1.00 87.94 219 LEU A C 1
ATOM 1650 O O . LEU A 1 219 ? -11.481 17.710 14.079 1.00 87.94 219 LEU A O 1
ATOM 1654 N N . ALA A 1 220 ? -11.510 15.473 13.846 1.00 88.56 220 ALA A N 1
ATOM 1655 C CA . ALA A 1 220 ? -11.335 15.491 12.395 1.00 88.56 220 ALA A CA 1
ATOM 1656 C C . ALA A 1 220 ? -12.016 14.327 11.674 1.00 88.56 220 ALA A C 1
ATOM 1658 O O . ALA A 1 220 ? -12.487 13.354 12.273 1.00 88.56 220 ALA A O 1
ATOM 1659 N N . THR A 1 221 ? -12.082 14.460 10.355 1.00 90.38 221 THR A N 1
ATOM 1660 C CA . THR A 1 221 ? -12.564 13.454 9.416 1.00 90.38 221 THR A CA 1
ATOM 1661 C C . THR A 1 221 ? -11.679 13.516 8.178 1.00 90.38 221 THR A C 1
ATOM 1663 O O . THR A 1 221 ? -11.556 14.580 7.581 1.00 90.38 221 THR A O 1
ATOM 1666 N N . HIS A 1 222 ? -11.064 12.392 7.830 1.00 87.00 222 HIS A N 1
ATOM 1667 C CA . HIS A 1 222 ? -10.123 12.258 6.724 1.00 87.00 222 HIS A CA 1
ATOM 1668 C C . HIS A 1 222 ? -10.597 11.140 5.806 1.00 87.00 222 HIS A C 1
ATOM 1670 O O . HIS A 1 222 ? -10.988 10.076 6.280 1.00 87.00 222 HIS A O 1
ATOM 1676 N N . GLU A 1 223 ? -10.583 11.377 4.504 1.00 89.88 223 GLU A N 1
ATOM 1677 C CA . GLU A 1 223 ? -10.782 10.316 3.525 1.00 89.88 223 GLU A CA 1
ATOM 1678 C C . GLU A 1 223 ? -9.450 9.592 3.329 1.00 89.88 223 GLU A C 1
ATOM 1680 O O . GLU A 1 223 ? -8.443 10.234 3.036 1.00 89.88 223 GLU A O 1
ATOM 1685 N N . LEU A 1 224 ? -9.435 8.276 3.540 1.00 87.38 224 LEU A N 1
ATOM 1686 C CA . LEU A 1 224 ? -8.277 7.448 3.225 1.00 87.38 224 LEU A CA 1
ATOM 1687 C C . LEU A 1 224 ? -8.399 6.954 1.790 1.00 87.38 224 LEU A C 1
ATOM 1689 O O . LEU A 1 224 ? -9.433 6.394 1.415 1.00 87.38 224 LEU A O 1
ATOM 1693 N N . ILE A 1 225 ? -7.327 7.091 1.011 1.00 87.56 225 ILE A N 1
ATOM 1694 C CA . ILE A 1 225 ? -7.288 6.485 -0.324 1.00 87.56 225 ILE A CA 1
ATOM 1695 C C . ILE A 1 225 ? -7.226 4.957 -0.206 1.00 87.56 225 ILE A C 1
ATOM 1697 O O . ILE A 1 225 ? -6.768 4.409 0.796 1.00 87.56 225 ILE A O 1
ATOM 1701 N N . ASP A 1 226 ? -7.655 4.243 -1.244 1.00 88.31 226 ASP A N 1
ATOM 1702 C CA . ASP A 1 226 ? -7.802 2.781 -1.208 1.00 88.31 226 ASP A CA 1
ATOM 1703 C C . ASP A 1 226 ? -6.529 2.027 -0.807 1.00 88.31 226 ASP A C 1
ATOM 1705 O O . ASP A 1 226 ? -6.587 1.060 -0.044 1.00 88.31 226 ASP A O 1
ATOM 1709 N N . HIS A 1 227 ? -5.365 2.509 -1.240 1.00 83.19 227 HIS A N 1
ATOM 1710 C CA . HIS A 1 227 ? -4.082 1.943 -0.832 1.00 83.19 227 HIS A CA 1
ATOM 1711 C C . HIS A 1 227 ? -3.831 2.084 0.683 1.00 83.19 227 HIS A C 1
ATOM 1713 O O . HIS A 1 227 ? -3.431 1.115 1.330 1.00 83.19 227 HIS A O 1
ATOM 1719 N N . GLU A 1 228 ? -4.138 3.245 1.269 1.00 84.94 228 GLU A N 1
ATOM 1720 C CA . GLU A 1 228 ? -4.012 3.490 2.713 1.00 84.94 228 GLU A CA 1
ATOM 1721 C C . GLU A 1 228 ? -5.013 2.657 3.514 1.00 84.94 228 GLU A C 1
ATOM 1723 O O . GLU A 1 228 ? -4.669 2.068 4.541 1.00 84.94 228 GLU A O 1
ATOM 1728 N N . ARG A 1 229 ? -6.250 2.552 3.012 1.00 87.75 229 ARG A N 1
ATOM 1729 C CA . ARG A 1 229 ? -7.296 1.703 3.597 1.00 87.75 229 ARG A CA 1
ATOM 1730 C C . ARG A 1 229 ? -6.843 0.251 3.670 1.00 87.75 229 ARG A C 1
ATOM 1732 O O . ARG A 1 229 ? -6.954 -0.375 4.724 1.00 87.75 229 ARG A O 1
ATOM 1739 N N . LEU A 1 230 ? -6.329 -0.278 2.560 1.00 86.19 230 LEU A N 1
ATOM 1740 C CA . LEU A 1 230 ? -5.873 -1.659 2.489 1.00 86.19 230 LEU A CA 1
ATOM 1741 C C . LEU A 1 230 ? -4.660 -1.904 3.386 1.00 86.19 230 LEU A C 1
ATOM 1743 O O . LEU A 1 230 ? -4.592 -2.924 4.066 1.00 86.19 230 LEU A O 1
ATOM 1747 N N . ALA A 1 231 ? -3.705 -0.982 3.420 1.00 82.31 231 ALA A N 1
ATOM 1748 C CA . ALA A 1 231 ? -2.517 -1.158 4.234 1.00 82.31 231 ALA A CA 1
ATOM 1749 C C . ALA A 1 231 ? -2.805 -1.097 5.741 1.00 82.31 231 ALA A C 1
ATOM 1751 O O . ALA A 1 231 ? -2.301 -1.943 6.482 1.00 82.31 231 ALA A O 1
ATOM 1752 N N . LEU A 1 232 ? -3.689 -0.198 6.188 1.00 82.62 232 LEU A N 1
ATOM 1753 C CA . LEU A 1 232 ? -4.174 -0.177 7.571 1.00 82.62 232 LEU A CA 1
ATOM 1754 C C . LEU A 1 232 ? -4.862 -1.496 7.952 1.00 82.62 232 LEU A C 1
ATOM 1756 O O . LEU A 1 232 ? -4.666 -2.029 9.051 1.00 82.62 232 LEU A O 1
ATOM 1760 N N . LEU A 1 233 ? -5.661 -2.039 7.036 1.00 84.31 233 LEU A N 1
ATOM 1761 C CA . LEU A 1 233 ? -6.356 -3.301 7.233 1.00 84.31 233 LEU A CA 1
ATOM 1762 C C . LEU A 1 233 ? -5.387 -4.488 7.307 1.00 84.31 233 LEU A C 1
ATOM 1764 O O . LEU A 1 233 ? -5.463 -5.279 8.248 1.00 84.31 233 LEU A O 1
ATOM 1768 N N . ASP A 1 234 ? -4.459 -4.594 6.354 1.00 80.81 234 ASP A N 1
ATOM 1769 C CA . ASP A 1 234 ? -3.430 -5.636 6.325 1.00 80.81 234 ASP A CA 1
ATOM 1770 C C . ASP A 1 234 ? -2.579 -5.596 7.599 1.00 80.81 234 ASP A C 1
ATOM 1772 O O . ASP A 1 234 ? -2.317 -6.643 8.194 1.00 80.81 234 ASP A O 1
ATOM 1776 N N . HIS A 1 235 ? -2.194 -4.400 8.056 1.00 78.94 235 HIS A N 1
ATOM 1777 C CA . HIS A 1 235 ? -1.453 -4.221 9.303 1.00 78.94 235 HIS A CA 1
ATOM 1778 C C . HIS A 1 235 ? -2.255 -4.735 10.508 1.00 78.94 235 HIS A C 1
ATOM 1780 O O . HIS A 1 235 ? -1.752 -5.528 11.311 1.00 78.94 235 HIS A O 1
ATOM 1786 N N . THR A 1 236 ? -3.531 -4.348 10.595 1.00 78.94 236 THR A N 1
ATOM 1787 C CA . THR A 1 236 ? -4.432 -4.773 11.674 1.00 78.94 236 THR A CA 1
ATOM 1788 C C . THR A 1 236 ? -4.589 -6.296 11.691 1.00 78.94 236 THR A C 1
ATOM 1790 O O . THR A 1 236 ? -4.403 -6.929 12.730 1.00 78.94 236 THR A O 1
ATOM 1793 N N . LEU A 1 237 ? -4.865 -6.906 10.534 1.00 77.44 237 LEU A N 1
ATOM 1794 C CA . LEU A 1 237 ? -5.064 -8.351 10.385 1.00 77.44 237 LEU A CA 1
ATOM 1795 C C . LEU A 1 237 ? -3.782 -9.156 10.604 1.00 77.44 237 LEU A C 1
ATOM 1797 O O . LEU A 1 237 ? -3.833 -10.273 11.126 1.00 77.44 237 LEU A O 1
ATOM 1801 N N . ALA A 1 238 ? -2.622 -8.605 10.244 1.00 71.81 238 ALA A N 1
ATOM 1802 C CA . ALA A 1 238 ? -1.352 -9.280 10.450 1.00 71.81 238 ALA A CA 1
ATOM 1803 C C . ALA A 1 238 ? -1.067 -9.533 11.940 1.00 71.81 238 ALA A C 1
ATOM 1805 O O . ALA A 1 238 ? -0.493 -10.571 12.281 1.00 71.81 238 ALA A O 1
ATOM 1806 N N . ARG A 1 239 ? -1.496 -8.625 12.823 1.00 67.12 239 ARG A N 1
ATOM 1807 C CA . ARG A 1 239 ? -1.207 -8.669 14.263 1.00 67.12 239 ARG A CA 1
ATOM 1808 C C . ARG A 1 239 ? -2.187 -9.501 15.083 1.00 67.12 239 ARG A C 1
ATOM 1810 O O . ARG A 1 239 ? -1.759 -10.089 16.070 1.00 67.12 239 ARG A O 1
ATOM 1817 N N . VAL A 1 240 ? -3.438 -9.665 14.641 1.00 59.81 240 VAL A N 1
ATOM 1818 C CA . VAL A 1 240 ? -4.399 -10.597 15.282 1.00 59.81 240 VAL A CA 1
ATOM 1819 C C . VAL A 1 240 ? -3.850 -12.033 15.335 1.00 59.81 240 VAL A C 1
ATOM 1821 O O . VAL A 1 240 ? -4.225 -12.821 16.197 1.00 59.81 240 VAL A O 1
ATOM 1824 N N . ALA A 1 241 ? -2.929 -12.369 14.427 1.00 48.75 241 ALA A N 1
ATOM 1825 C CA . ALA A 1 241 ? -2.355 -13.700 14.277 1.00 48.75 241 ALA A CA 1
ATOM 1826 C C . ALA A 1 241 ? -1.169 -14.020 15.210 1.00 48.75 241 ALA A C 1
ATOM 1828 O O . ALA A 1 241 ? -0.775 -15.184 15.284 1.00 48.75 241 ALA A O 1
ATOM 1829 N N . LEU A 1 242 ? -0.561 -13.034 15.881 1.00 46.59 242 LEU A N 1
ATOM 1830 C CA . LEU A 1 242 ? 0.630 -13.265 16.706 1.00 46.59 242 LEU A CA 1
ATOM 1831 C C . LEU A 1 242 ? 0.252 -13.321 18.196 1.00 46.59 242 LEU A C 1
ATOM 1833 O O . LEU A 1 242 ? -0.333 -12.363 18.703 1.00 46.59 242 LEU A O 1
ATOM 1837 N N . PRO A 1 243 ? 0.588 -14.404 18.929 1.00 44.88 243 PRO A N 1
ATOM 1838 C CA . PRO A 1 243 ? 0.443 -14.406 20.376 1.00 44.88 243 PRO A CA 1
ATOM 1839 C C . PRO A 1 243 ? 1.339 -13.310 20.952 1.00 44.88 243 PRO A C 1
ATOM 1841 O O . PRO A 1 243 ? 2.544 -13.291 20.696 1.00 44.88 243 PRO A O 1
ATOM 1844 N N . GLN A 1 244 ? 0.745 -12.384 21.704 1.00 50.19 244 GLN A N 1
ATOM 1845 C CA . GLN A 1 244 ? 1.497 -11.309 22.340 1.00 50.19 244 GLN A CA 1
ATOM 1846 C C . GLN A 1 244 ? 2.512 -11.920 23.306 1.00 50.19 244 GLN A C 1
ATOM 1848 O O . GLN A 1 244 ? 2.133 -12.554 24.293 1.00 50.19 244 GLN A O 1
ATOM 1853 N N . ARG A 1 245 ? 3.806 -11.728 23.034 1.00 43.16 245 ARG A N 1
ATOM 1854 C CA . ARG A 1 245 ? 4.827 -11.865 24.071 1.00 43.16 245 ARG A CA 1
ATOM 1855 C C . ARG A 1 245 ? 4.693 -10.642 24.963 1.00 43.16 245 ARG A C 1
ATOM 1857 O O . ARG A 1 245 ? 5.209 -9.581 24.642 1.00 43.16 245 ARG A O 1
ATOM 1864 N N . VAL A 1 246 ? 3.937 -10.795 26.040 1.00 48.34 246 VAL A N 1
ATOM 1865 C CA . VAL A 1 246 ? 4.077 -9.915 27.196 1.00 48.34 246 VAL A CA 1
ATOM 1866 C C . VAL A 1 246 ? 5.454 -10.230 27.763 1.00 48.34 246 VAL A C 1
ATOM 1868 O O . VAL A 1 246 ? 5.695 -11.383 28.122 1.00 48.34 246 VAL A O 1
ATOM 1871 N N . ASP A 1 247 ? 6.362 -9.259 27.748 1.00 49.44 247 ASP A N 1
ATOM 1872 C CA . ASP A 1 247 ? 7.607 -9.371 28.498 1.00 49.44 247 ASP A CA 1
ATOM 1873 C C . ASP A 1 247 ? 7.238 -9.320 29.990 1.00 49.44 247 ASP A C 1
ATOM 1875 O O . ASP A 1 247 ? 6.705 -8.303 30.440 1.00 49.44 247 ASP A O 1
ATOM 1879 N N . PRO A 1 248 ? 7.384 -10.426 30.741 1.00 49.19 248 PRO A N 1
ATOM 1880 C CA . PRO A 1 248 ? 6.997 -10.459 32.146 1.00 49.19 248 PRO A CA 1
ATOM 1881 C C . PRO A 1 248 ? 7.908 -9.597 33.030 1.00 49.19 248 PRO A C 1
ATOM 1883 O O . PRO A 1 248 ? 7.522 -9.321 34.164 1.00 49.19 248 PRO A O 1
ATOM 1886 N N . ASP A 1 249 ? 9.070 -9.181 32.515 1.00 55.66 249 ASP A N 1
ATOM 1887 C CA . ASP A 1 249 ? 10.075 -8.409 33.244 1.00 55.66 249 ASP A CA 1
ATOM 1888 C C . ASP A 1 249 ? 10.063 -6.914 32.866 1.00 55.66 249 ASP A C 1
ATOM 1890 O O . ASP A 1 249 ? 10.894 -6.153 33.360 1.00 55.66 249 ASP A O 1
ATOM 1894 N N . ALA A 1 250 ? 9.129 -6.471 32.012 1.00 53.53 250 ALA A N 1
ATOM 1895 C CA . ALA A 1 250 ? 8.958 -5.052 31.708 1.00 53.53 250 ALA A CA 1
ATOM 1896 C C . ALA A 1 250 ? 8.467 -4.300 32.957 1.00 53.53 250 ALA A C 1
ATOM 1898 O O . ALA A 1 250 ? 7.364 -4.552 33.452 1.00 53.53 250 ALA A O 1
ATOM 1899 N N . ASP A 1 251 ? 9.300 -3.391 33.465 1.00 52.56 251 ASP A N 1
ATOM 1900 C CA . ASP A 1 251 ? 8.993 -2.551 34.620 1.00 52.56 251 ASP A CA 1
ATOM 1901 C C . ASP A 1 251 ? 7.854 -1.571 34.261 1.00 52.56 251 ASP A C 1
ATOM 1903 O O . ASP A 1 251 ? 8.041 -0.707 33.397 1.00 52.56 251 ASP A O 1
ATOM 1907 N N . PRO A 1 252 ? 6.657 -1.688 34.874 1.00 50.62 252 PRO A N 1
ATOM 1908 C CA . PRO A 1 252 ? 5.510 -0.839 34.550 1.00 50.62 252 PRO A CA 1
ATOM 1909 C C . PRO A 1 252 ? 5.729 0.639 34.900 1.00 50.62 252 PRO A C 1
ATOM 1911 O O . PRO A 1 252 ? 4.940 1.477 34.456 1.00 50.62 252 PRO A O 1
ATOM 1914 N N . ASP A 1 253 ? 6.768 0.954 35.679 1.00 53.78 253 ASP A N 1
ATOM 1915 C CA . ASP A 1 253 ? 7.068 2.305 36.147 1.00 53.78 253 ASP A CA 1
ATOM 1916 C C . ASP A 1 253 ? 8.189 2.990 35.332 1.00 53.78 253 ASP A C 1
ATOM 1918 O O . ASP A 1 253 ? 8.408 4.192 35.493 1.00 53.78 253 ASP A O 1
ATOM 1922 N N . GLU A 1 254 ? 8.872 2.265 34.431 1.00 48.28 254 GLU A N 1
ATOM 1923 C CA . GLU A 1 254 ? 9.980 2.786 33.606 1.00 48.28 254 GLU A CA 1
ATOM 1924 C C . GLU A 1 254 ? 9.565 3.111 32.152 1.00 48.28 254 GLU A C 1
ATOM 1926 O O . GLU A 1 254 ? 10.334 3.702 31.389 1.00 48.28 254 GLU A O 1
ATOM 1931 N N . GLU A 1 255 ? 8.323 2.805 31.759 1.00 46.56 255 GLU A N 1
ATOM 1932 C CA . GLU A 1 255 ? 7.788 3.180 30.449 1.00 46.56 255 GLU A CA 1
ATOM 1933 C C . GLU A 1 255 ? 7.339 4.655 30.421 1.00 46.56 255 GLU A C 1
ATOM 1935 O O . GLU A 1 255 ? 6.149 4.975 30.462 1.00 46.56 255 GLU A O 1
ATOM 1940 N N . ASP A 1 256 ? 8.292 5.570 30.215 1.00 46.59 256 ASP A N 1
ATOM 1941 C CA . ASP A 1 256 ? 8.050 6.901 29.620 1.00 46.59 256 ASP A CA 1
ATOM 1942 C C . ASP A 1 256 ? 7.683 6.766 28.120 1.00 46.59 256 ASP A C 1
ATOM 1944 O O . ASP A 1 256 ? 8.202 7.445 27.233 1.00 46.59 256 ASP A O 1
ATOM 1948 N N . PHE A 1 257 ? 6.795 5.816 27.813 1.00 45.50 257 PHE A N 1
ATOM 1949 C CA . PHE A 1 257 ? 6.157 5.625 26.520 1.00 45.50 257 PHE A CA 1
ATOM 1950 C C . PHE A 1 257 ? 4.713 6.090 26.678 1.00 45.50 257 PHE A C 1
ATOM 1952 O O . PHE A 1 257 ? 3.791 5.302 26.879 1.00 45.50 257 PHE A O 1
ATOM 1959 N N . SER A 1 258 ? 4.499 7.403 26.589 1.00 52.69 258 SER A N 1
ATOM 1960 C CA . SER A 1 258 ? 3.186 8.060 26.707 1.00 52.69 258 SER A CA 1
ATOM 1961 C C . SER A 1 258 ? 2.137 7.625 25.664 1.00 52.69 258 SER A C 1
ATOM 1963 O O . SER A 1 258 ? 1.031 8.174 25.621 1.00 52.69 258 SER A O 1
ATOM 1965 N N . GLU A 1 259 ? 2.434 6.614 24.847 1.00 62.59 259 GLU A N 1
ATOM 1966 C CA . GLU A 1 259 ? 1.595 6.132 23.762 1.00 62.59 259 GLU A CA 1
ATOM 1967 C C . GLU A 1 259 ? 1.277 4.639 23.930 1.00 62.59 259 GLU A C 1
ATOM 1969 O O . GLU A 1 259 ? 2.025 3.749 23.527 1.00 62.59 259 GLU A O 1
ATOM 1974 N N . GLN A 1 260 ? 0.112 4.355 24.522 1.00 71.19 260 GLN A N 1
ATOM 1975 C CA . GLN A 1 260 ? -0.414 2.991 24.595 1.00 71.19 260 GLN A CA 1
ATOM 1976 C C . GLN A 1 260 ? -0.805 2.491 23.193 1.00 71.19 260 GLN A C 1
ATOM 1978 O O . GLN A 1 260 ? -1.321 3.279 22.391 1.00 71.19 260 GLN A O 1
ATOM 1983 N N . PRO A 1 261 ? -0.667 1.180 22.903 1.00 76.38 261 PRO A N 1
ATOM 1984 C CA . PRO A 1 261 ? -1.129 0.610 21.642 1.00 76.38 261 PRO A CA 1
ATOM 1985 C C . PRO A 1 261 ? -2.614 0.915 21.429 1.00 76.38 261 PRO A C 1
ATOM 1987 O O . PRO A 1 261 ? -3.429 0.797 22.353 1.00 76.38 261 PRO A O 1
ATOM 1990 N N . MET A 1 262 ? -2.984 1.271 20.200 1.00 80.81 262 MET A N 1
ATOM 1991 C CA . MET A 1 262 ? -4.384 1.469 19.843 1.00 80.81 262 MET A CA 1
ATOM 1992 C C . MET A 1 262 ? -5.077 0.111 19.808 1.00 80.81 262 MET A C 1
ATOM 1994 O O . MET A 1 262 ? -4.591 -0.828 19.180 1.00 80.81 262 MET A O 1
ATOM 1998 N N . ARG A 1 263 ? -6.221 -0.014 20.478 1.00 85.44 263 ARG A N 1
ATOM 1999 C CA . ARG A 1 263 ? -6.964 -1.278 20.591 1.00 85.44 263 ARG A CA 1
ATOM 2000 C C . ARG A 1 263 ? -8.408 -1.098 20.170 1.00 85.44 263 ARG A C 1
ATOM 2002 O O . ARG A 1 263 ? -9.010 -0.065 20.449 1.00 85.44 263 ARG A O 1
ATOM 2009 N N . GLY A 1 264 ? -9.000 -2.119 19.572 1.00 86.62 264 GLY A N 1
ATOM 2010 C CA . GLY A 1 264 ? -10.423 -2.102 19.272 1.00 86.62 264 GLY A CA 1
ATOM 2011 C C . GLY A 1 264 ? -10.887 -3.312 18.484 1.00 86.62 264 GLY A C 1
ATOM 2012 O O . GLY A 1 264 ? -10.526 -4.442 18.808 1.00 86.62 264 GLY A O 1
ATOM 2013 N N . THR A 1 265 ? -11.726 -3.076 17.485 1.00 86.44 265 THR A N 1
ATOM 2014 C CA . THR A 1 265 ? -12.391 -4.117 16.703 1.00 86.44 265 THR A CA 1
ATOM 2015 C C . THR A 1 265 ? -12.374 -3.769 15.227 1.00 86.44 265 THR A C 1
ATOM 2017 O O . THR A 1 265 ? -12.660 -2.631 14.853 1.00 86.44 265 THR A O 1
ATOM 2020 N N . LEU A 1 266 ? -12.106 -4.771 14.405 1.00 87.75 266 LEU A N 1
ATOM 2021 C CA . LEU A 1 266 ? -12.281 -4.732 12.966 1.00 87.75 266 LEU A CA 1
ATOM 2022 C C . LEU A 1 266 ? -13.492 -5.596 12.613 1.00 87.75 266 LEU A C 1
ATOM 2024 O O . LEU A 1 266 ? -13.518 -6.786 12.921 1.00 87.75 266 LEU A O 1
ATOM 2028 N N . ASP A 1 267 ? -14.491 -4.980 12.004 1.00 88.56 267 ASP A N 1
ATOM 2029 C CA . ASP A 1 267 ? -15.699 -5.615 11.500 1.00 88.56 267 ASP A CA 1
ATOM 2030 C C . ASP A 1 267 ?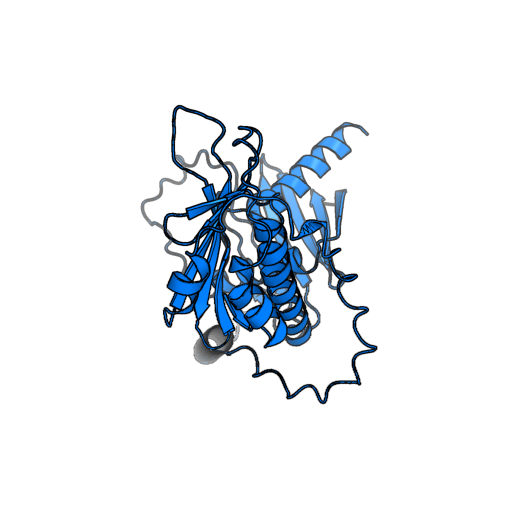 -15.542 -5.847 9.991 1.00 88.56 267 ASP A C 1
ATOM 2032 O O . ASP A 1 267 ? -15.340 -4.899 9.233 1.00 88.56 267 ASP A O 1
ATOM 2036 N N . LEU A 1 268 ? -15.590 -7.109 9.570 1.00 84.06 268 LEU A N 1
ATOM 2037 C CA . LEU A 1 268 ? -15.523 -7.557 8.175 1.00 84.06 268 LEU A CA 1
ATOM 2038 C C . LEU A 1 268 ? -16.908 -8.014 7.673 1.00 84.06 268 LEU A C 1
ATOM 2040 O O . LEU A 1 268 ? -17.016 -8.941 6.870 1.00 84.06 268 LEU A O 1
ATOM 2044 N N . GLY A 1 269 ? -17.981 -7.437 8.219 1.00 85.44 269 GLY A N 1
ATOM 2045 C CA . GLY A 1 269 ? -19.366 -7.784 7.921 1.00 85.44 269 GLY A CA 1
ATOM 2046 C C . GLY A 1 269 ? -19.862 -8.946 8.780 1.00 85.44 269 GLY A C 1
ATOM 2047 O O . GLY A 1 269 ? -20.613 -8.753 9.731 1.00 85.44 269 GLY A O 1
ATOM 2048 N N . GLU A 1 270 ? -19.459 -10.172 8.447 1.00 81.00 270 GLU A N 1
ATOM 2049 C CA . GLU A 1 270 ? -19.908 -11.372 9.179 1.00 81.00 270 GLU A CA 1
ATOM 2050 C C . GLU A 1 270 ? -19.012 -11.717 10.376 1.00 81.00 270 GLU A C 1
ATOM 2052 O O . GLU A 1 270 ? -19.404 -12.481 11.262 1.00 81.00 270 GLU A O 1
ATOM 2057 N N . VAL A 1 271 ? -17.799 -11.160 10.409 1.00 81.94 271 VAL A N 1
ATOM 2058 C CA . VAL A 1 271 ? -16.780 -11.485 11.407 1.00 81.94 271 VAL A CA 1
ATOM 2059 C C . VAL A 1 271 ? -16.259 -10.209 12.049 1.00 81.94 271 VAL A C 1
ATOM 2061 O O . VAL A 1 271 ? -15.741 -9.327 11.370 1.00 81.94 271 VAL A O 1
ATOM 2064 N N . VAL A 1 272 ? -16.326 -10.154 13.379 1.00 85.56 272 VAL A N 1
ATOM 2065 C CA . VAL A 1 272 ? -15.687 -9.104 14.177 1.00 85.56 272 VAL A CA 1
ATOM 2066 C C . VAL A 1 272 ? -14.441 -9.684 14.832 1.00 85.56 272 VAL A C 1
ATOM 2068 O O . VAL A 1 272 ? -14.533 -10.612 15.639 1.00 85.56 272 VAL A O 1
ATOM 2071 N N . VAL A 1 273 ? -13.274 -9.134 14.504 1.00 83.94 273 VAL A N 1
ATOM 2072 C CA . VAL A 1 273 ? -11.987 -9.548 15.075 1.00 83.94 273 VAL A CA 1
ATOM 2073 C C . VAL A 1 273 ? -11.417 -8.464 15.995 1.00 83.94 273 VAL A C 1
ATOM 2075 O O . VAL A 1 273 ? -11.582 -7.271 15.722 1.00 83.94 273 VAL A O 1
ATOM 2078 N N . PRO A 1 274 ? -10.740 -8.832 17.098 1.00 82.19 274 PRO A N 1
ATOM 2079 C CA . PRO A 1 274 ? -9.966 -7.876 17.882 1.00 82.19 274 PRO A CA 1
ATOM 2080 C C . PRO A 1 274 ? -8.902 -7.210 17.006 1.00 82.19 274 PRO A C 1
ATOM 2082 O O . PRO A 1 274 ? -8.222 -7.891 16.248 1.00 82.19 274 PRO A O 1
ATOM 2085 N N . ALA A 1 275 ? -8.742 -5.897 17.128 1.00 82.44 275 ALA A N 1
ATOM 2086 C CA . ALA A 1 275 ? -7.751 -5.111 16.405 1.00 82.44 275 ALA A CA 1
ATOM 2087 C C . ALA A 1 275 ? -6.755 -4.491 17.388 1.00 82.44 275 ALA A C 1
ATOM 2089 O O . ALA A 1 275 ? -7.150 -3.973 18.438 1.00 82.44 275 ALA A O 1
ATOM 2090 N N . MET A 1 276 ? -5.469 -4.517 17.042 1.00 81.19 276 MET A N 1
ATOM 2091 C CA . MET A 1 276 ? -4.436 -3.802 17.781 1.00 81.19 276 MET A CA 1
ATOM 2092 C C . MET A 1 276 ? -3.402 -3.217 16.825 1.00 81.19 276 MET A C 1
ATOM 2094 O O . MET A 1 276 ? -2.948 -3.908 15.916 1.00 81.19 276 MET A O 1
ATOM 2098 N N . ILE A 1 277 ? -3.032 -1.961 17.066 1.00 77.38 277 ILE A N 1
ATOM 2099 C CA . ILE A 1 277 ? -1.953 -1.257 16.376 1.00 77.38 277 ILE A CA 1
ATOM 2100 C C . ILE A 1 277 ? -0.979 -0.787 17.453 1.00 77.38 277 ILE A C 1
ATOM 2102 O O . ILE A 1 277 ? -1.306 0.072 18.274 1.00 77.38 277 ILE A O 1
ATOM 2106 N N . GLU A 1 278 ? 0.189 -1.420 17.501 1.00 73.12 278 GLU A N 1
ATOM 2107 C CA . GLU A 1 278 ? 1.281 -1.015 18.386 1.00 73.12 278 GLU A CA 1
ATOM 2108 C C . GLU A 1 278 ? 1.868 0.306 17.906 1.00 73.12 278 GLU A C 1
ATOM 2110 O O . GLU A 1 278 ? 1.938 0.548 16.702 1.00 73.12 278 GLU A O 1
ATOM 2115 N N . TYR A 1 279 ? 2.319 1.145 18.838 1.00 65.50 279 TYR A N 1
ATOM 2116 C CA . TYR A 1 279 ? 3.132 2.291 18.469 1.00 65.50 279 TYR A CA 1
ATOM 2117 C C . TYR A 1 279 ? 4.504 1.794 18.008 1.00 65.50 279 TYR A C 1
ATOM 2119 O O . TYR A 1 279 ? 5.405 1.550 18.804 1.00 65.50 279 TYR A O 1
ATOM 2127 N N . THR A 1 280 ? 4.648 1.574 16.708 1.00 62.22 280 THR A N 1
ATOM 2128 C CA . THR A 1 280 ? 5.945 1.357 16.074 1.00 62.22 280 THR A CA 1
ATOM 2129 C C . THR A 1 280 ? 6.244 2.539 15.162 1.00 62.22 280 THR A C 1
ATOM 2131 O O . THR A 1 280 ? 5.314 3.176 14.689 1.00 62.22 280 THR A O 1
ATOM 2134 N N . PHE A 1 281 ? 7.514 2.862 14.897 1.00 54.84 281 PHE A N 1
ATOM 2135 C CA . PHE A 1 281 ? 7.907 3.882 13.904 1.00 54.84 281 PHE A CA 1
ATOM 2136 C C . PHE A 1 281 ? 7.684 3.387 12.456 1.00 54.84 281 PHE A C 1
ATOM 2138 O O . PHE A 1 281 ? 8.584 3.446 11.600 1.00 54.84 281 PHE A O 1
ATOM 2145 N N . ASP A 1 282 ? 6.520 2.795 12.206 1.00 62.94 282 ASP A N 1
ATOM 2146 C CA . ASP A 1 282 ? 6.037 2.424 10.892 1.00 62.94 282 ASP A CA 1
ATOM 2147 C C . ASP A 1 282 ? 5.177 3.541 10.291 1.00 62.94 282 ASP A C 1
ATOM 2149 O O . ASP A 1 282 ? 4.785 4.502 10.948 1.00 62.94 282 ASP A O 1
ATOM 2153 N N . ALA A 1 283 ? 4.940 3.455 8.984 1.00 62.31 283 ALA A N 1
ATOM 2154 C CA . ALA A 1 283 ? 4.254 4.514 8.254 1.00 62.31 283 ALA A CA 1
ATOM 2155 C C . ALA A 1 283 ? 2.800 4.733 8.727 1.00 62.31 283 ALA A C 1
ATOM 2157 O O . ALA A 1 283 ? 2.247 5.809 8.508 1.00 62.31 283 ALA A O 1
ATOM 2158 N N . TRP A 1 284 ? 2.175 3.745 9.379 1.00 69.19 284 TRP A N 1
ATOM 2159 C CA . TRP A 1 284 ? 0.737 3.747 9.671 1.00 69.19 284 TRP A CA 1
ATOM 2160 C C . TRP A 1 284 ? 0.389 4.341 11.024 1.00 69.19 284 TRP A C 1
ATOM 2162 O O . TRP A 1 284 ? -0.593 5.083 11.121 1.00 69.19 284 TRP A O 1
ATOM 2172 N N . THR A 1 285 ? 1.191 4.086 12.055 1.00 67.44 285 THR A N 1
ATOM 2173 C CA . THR A 1 285 ? 1.081 4.850 13.304 1.00 67.44 285 THR A CA 1
ATOM 2174 C C . THR A 1 285 ? 1.289 6.333 13.037 1.00 67.44 285 THR A C 1
ATOM 2176 O O . THR A 1 285 ? 0.537 7.144 13.570 1.00 67.44 285 THR A O 1
ATOM 2179 N N . ASP A 1 286 ? 2.211 6.685 12.137 1.00 70.19 286 ASP A N 1
ATOM 2180 C CA . ASP A 1 286 ? 2.422 8.058 11.695 1.00 70.19 286 ASP A CA 1
ATOM 2181 C C . ASP A 1 286 ? 1.179 8.642 11.018 1.00 70.19 286 ASP A C 1
ATOM 2183 O O . ASP A 1 286 ? 0.826 9.776 11.322 1.00 70.19 286 ASP A O 1
ATOM 2187 N N . VAL A 1 287 ? 0.483 7.902 10.146 1.00 72.31 287 VAL A N 1
ATOM 2188 C CA . VAL A 1 287 ? -0.774 8.369 9.523 1.00 72.31 287 VAL A CA 1
ATOM 2189 C C . VAL A 1 287 ? -1.861 8.594 10.576 1.00 72.31 287 VAL A C 1
ATOM 2191 O O . VAL A 1 287 ? -2.472 9.664 10.608 1.00 72.31 287 VAL A O 1
ATOM 2194 N N . LEU A 1 288 ? -2.084 7.632 11.477 1.00 77.81 288 LEU A N 1
ATOM 2195 C CA . LEU A 1 288 ? -3.126 7.736 12.504 1.00 77.81 288 LEU A CA 1
ATOM 2196 C C . LEU A 1 288 ? -2.818 8.847 13.518 1.00 77.81 288 LEU A C 1
ATOM 2198 O O . LEU A 1 288 ? -3.702 9.631 13.860 1.00 77.81 288 LEU A O 1
ATOM 2202 N N . TRP A 1 289 ? -1.568 8.966 13.969 1.00 78.56 289 TRP A N 1
ATOM 2203 C CA . TRP A 1 289 ? -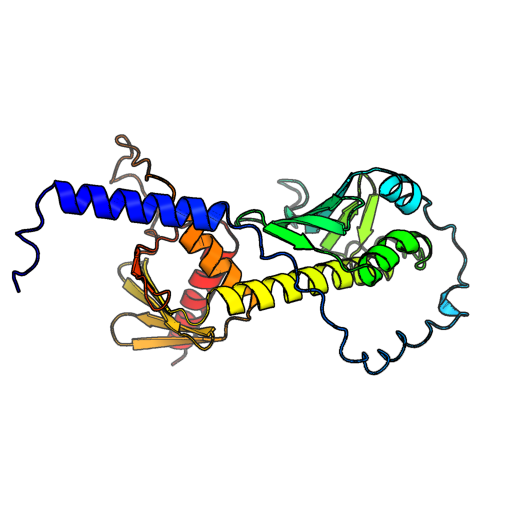1.155 10.014 14.902 1.00 78.56 289 TRP A CA 1
ATOM 2204 C C . TRP A 1 289 ? -0.984 11.377 14.248 1.00 78.56 289 TRP A C 1
ATOM 2206 O O . TRP A 1 289 ? -1.162 12.389 14.922 1.00 78.56 289 TRP A O 1
ATOM 2216 N N . ARG A 1 290 ? -0.662 11.451 12.954 1.00 81.56 290 ARG A N 1
ATOM 2217 C CA . ARG A 1 290 ? -0.744 12.702 12.191 1.00 81.56 290 ARG A CA 1
ATOM 2218 C C . ARG A 1 290 ? -2.191 13.170 12.126 1.00 81.56 290 ARG A C 1
ATOM 2220 O O . ARG A 1 290 ? -2.447 14.305 12.499 1.00 81.56 290 ARG A O 1
ATOM 2227 N N . ALA A 1 291 ? -3.130 12.279 11.804 1.00 77.94 291 ALA A N 1
ATOM 2228 C CA . ALA A 1 291 ? -4.552 12.608 11.805 1.00 77.94 291 ALA A CA 1
ATOM 2229 C C . ALA A 1 291 ? -5.052 13.052 13.190 1.00 77.94 291 ALA A C 1
ATOM 2231 O O . ALA A 1 291 ? -5.919 13.914 13.268 1.00 77.94 291 ALA A O 1
ATOM 2232 N N . VAL A 1 292 ? -4.522 12.495 14.289 1.00 77.88 292 VAL A N 1
ATOM 2233 C CA . VAL A 1 292 ? -4.816 12.987 15.648 1.00 77.88 292 VAL A CA 1
ATOM 2234 C C . VAL A 1 292 ? -4.207 14.373 15.880 1.00 77.88 292 VAL A C 1
ATOM 2236 O O . VAL A 1 292 ? -4.941 15.266 16.291 1.00 77.88 292 VAL A O 1
ATOM 2239 N N . ARG A 1 293 ? -2.914 14.574 15.588 1.00 82.25 293 ARG A N 1
ATOM 2240 C CA . ARG A 1 293 ? -2.208 15.854 15.791 1.00 82.25 293 ARG A CA 1
ATOM 2241 C C . ARG A 1 293 ? -2.839 16.998 15.001 1.00 82.25 293 ARG A C 1
ATOM 2243 O O . ARG A 1 293 ? -3.224 17.997 15.592 1.00 82.25 293 ARG A O 1
ATOM 2250 N N . GLU A 1 294 ? -3.047 16.807 13.701 1.00 82.12 294 GLU A N 1
ATOM 2251 C CA . GLU A 1 294 ? -3.689 17.800 12.829 1.00 82.12 294 GLU A CA 1
ATOM 2252 C C . GLU A 1 294 ? -5.093 18.166 13.333 1.00 82.12 294 GLU A C 1
ATOM 2254 O O . GLU A 1 294 ? -5.518 19.319 13.270 1.00 82.12 294 GLU A O 1
ATOM 2259 N N . ALA A 1 295 ? -5.812 17.190 13.893 1.00 77.50 295 ALA A N 1
ATOM 2260 C CA . ALA A 1 295 ? -7.132 17.411 14.460 1.00 77.50 295 ALA A CA 1
ATOM 2261 C C . ALA A 1 295 ? -7.105 18.181 15.789 1.00 77.50 295 ALA A C 1
ATOM 2263 O O . ALA A 1 295 ? -8.070 18.877 16.108 1.00 77.50 295 ALA A O 1
ATOM 2264 N N . GLU A 1 296 ? -6.042 18.042 16.580 1.00 82.00 296 GLU A N 1
ATOM 2265 C CA . GLU A 1 296 ? -5.838 18.818 17.802 1.00 82.00 296 GLU A CA 1
ATOM 2266 C C . GLU A 1 296 ? -5.419 20.252 17.504 1.00 82.00 296 GLU A C 1
ATOM 2268 O O . GLU A 1 296 ? -6.010 21.168 18.078 1.00 82.00 296 GLU A O 1
ATOM 2273 N N . ASP A 1 297 ? -4.503 20.446 16.557 1.00 84.62 297 ASP A N 1
ATOM 2274 C CA . ASP A 1 297 ? -4.066 21.770 16.110 1.00 84.62 297 ASP A CA 1
ATOM 2275 C C . ASP A 1 297 ? -5.261 22.568 15.561 1.00 84.62 297 ASP A C 1
ATOM 2277 O O . ASP A 1 297 ? -5.580 23.653 16.053 1.00 84.62 297 ASP A O 1
ATOM 2281 N N . ALA A 1 298 ? -6.044 21.969 14.655 1.00 78.12 298 ALA A N 1
ATOM 2282 C CA . ALA A 1 298 ? -7.259 22.586 14.117 1.00 78.12 298 ALA A CA 1
ATOM 2283 C C . ALA A 1 298 ? -8.346 22.839 15.183 1.00 78.12 298 ALA A C 1
ATOM 2285 O O . ALA A 1 298 ? -9.226 23.687 15.010 1.00 78.12 298 ALA A O 1
ATOM 2286 N N . ALA A 1 299 ? -8.337 22.075 16.278 1.00 76.00 299 ALA A N 1
ATOM 2287 C CA . ALA A 1 299 ? -9.259 22.246 17.394 1.00 76.00 299 ALA A CA 1
ATOM 2288 C C . ALA A 1 299 ? -8.817 23.332 18.386 1.00 76.00 299 ALA A C 1
ATOM 2290 O O . ALA A 1 299 ? -9.684 23.807 19.126 1.00 76.00 299 ALA A O 1
ATOM 2291 N N . ALA A 1 300 ? -7.527 23.678 18.421 1.00 82.94 300 ALA A N 1
ATOM 2292 C CA . ALA A 1 300 ? -6.951 24.741 19.242 1.00 82.94 300 ALA A CA 1
ATOM 2293 C C . ALA A 1 300 ? -7.089 26.130 18.594 1.00 82.94 300 ALA A C 1
ATOM 2295 O O . ALA A 1 300 ? -7.152 27.130 19.302 1.00 82.94 300 ALA A O 1
ATOM 2296 N N . GLU A 1 301 ? -7.187 26.193 17.264 1.00 82.62 301 GLU A N 1
ATOM 2297 C CA . GLU A 1 301 ? -7.414 27.435 16.507 1.00 82.62 301 GLU A CA 1
ATOM 2298 C C . GLU A 1 301 ? -8.866 27.961 16.566 1.00 82.62 301 GLU A C 1
ATOM 2300 O O . GLU A 1 301 ? -9.140 29.059 16.079 1.00 82.62 301 GLU A O 1
ATOM 2305 N N . ARG A 1 302 ? -9.803 27.193 17.143 1.00 73.88 302 ARG A N 1
ATOM 2306 C CA . ARG A 1 302 ? -11.232 27.540 17.279 1.00 73.88 302 ARG A CA 1
ATOM 2307 C C . ARG A 1 302 ? -11.590 27.942 18.702 1.00 73.88 302 ARG A C 1
ATOM 2309 O O . ARG A 1 302 ? -12.355 28.920 18.842 1.00 73.88 302 ARG A O 1
#

Foldseek 3Di:
DDDPDDDDPVNVVVVVVVVLVVLVCVVVVALPDPDPPPDPPPPPPCPVPPPPVVQLPDDDQQDQVLQVQLVDQKWKKWKWFADPDPPDDGTHTQKMWIAGNQQWIFIDGWLFDIDIWGADPVLVVCSSCLSSADPPPPPPPVPQRMWMDTPNDTHRCPGRSNVSNVVRVVVRLVVVLVSVCVVLDFKKDWKWWAAPNWIWIWIQGRQQWTWIDTPPRTLDIDRDDSSLVVRLVRSFSVVLNDDDPPPPPPDPVPPPPRIDWIWDWMGSPVDIGTGTGGPDPTPNNVVVVVRVVVSVVSVVVD

Sequence (302 aa):
MQILASFSGVHRVALLVALAAGIVLYRLWPAPPPEPVTSPSVPAIQTVRAVDPAVLAFAGGCVPFVDALTAKRTWSLSVSRRAFNQCSGGDTILDSYEVYSTGAVVWTERGVATRTLQLTPGELAVIVNANRIDCASGPESESSTVWMTLGDTRIPMRTLLGVALDGVFKQAISRYTDVRLAALGTFELRLSAKRDGHTYRLHLGPAGMLTVRRGNRLLATHELIDHERLALLDHTLARVALPQRVDPDADPDEEDFSEQPMRGTLDLGEVVVPAMIEYTFDAWTDVLWRAVREAEDAAAER

pLDDT: mean 71.82, std 18.7, range [27.23, 94.75]

Secondary structure (DSSP, 8-state):
----S---HHHHHHHHHHHHHHHHHHHH-PPPPPP------------S----TTGGG--S---THHHHHHTSSEEEEEEEE--S-TTS-S-EEEEEEEEETTSEEEEEETTS--EEEE--HHHHHHHHTGGGS--------TT--EEEEETTEEEETTSHHHHHHHHHHHHHHHHHHHHHHHHH-S-EEEEEEEETTEEEEEEE-TTSEEEEEETTEEEEEEEPPHHHHHHHHHHHHHHHTS-----TT--TTT----BPPEEEEEE-SS-EEEEEE---SSHHHHHHHHHHHHHHHHHH--